Protein AF-A0A7S1FWW9-F1 (afdb_monomer_lite)

Foldseek 3Di:
DDDDPQLAAEAEAEEVSLVVQLVCQQVDQHQEYHHEP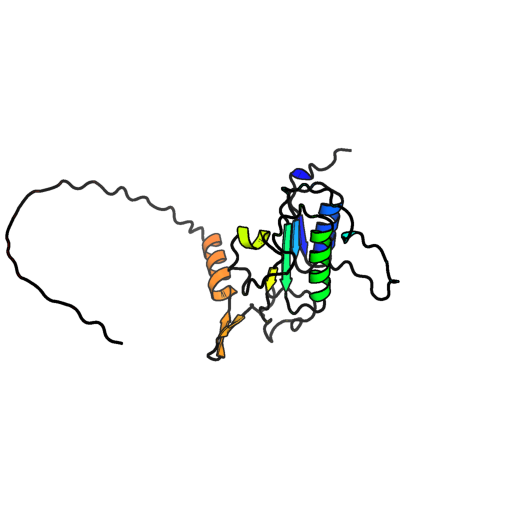DDQQDDDPDDPPDDTSLLAHGPHALNYFYFAEYACPAPCNVSRLVSLVSNCVNYVSQQACDSHEDEPQDPVNDDPNNRRNYYYYYNQQWDPQDPCNPYHRDDSPPTPRQRWDQDPVRDTHRPCVVPVVVVVCCVVVPPPPPPPPPPPPPDDDDDDDDDDDDDDDDDDDDDD

Structure (mmCIF, N/CA/C/O backbone):
data_AF-A0A7S1FWW9-F1
#
_entry.id   AF-A0A7S1FWW9-F1
#
loop_
_atom_site.group_PDB
_atom_site.id
_atom_site.type_symbol
_atom_site.label_atom_id
_atom_site.label_alt_id
_atom_site.label_comp_id
_atom_site.label_asym_id
_atom_site.label_entity_id
_atom_site.label_seq_id
_atom_site.pdbx_PDB_ins_code
_atom_site.Cartn_x
_atom_site.Cartn_y
_atom_site.Cartn_z
_atom_site.occupancy
_atom_site.B_iso_or_equiv
_atom_site.auth_seq_id
_atom_site.auth_comp_id
_atom_site.auth_asym_id
_atom_site.auth_atom_id
_atom_site.pdbx_PDB_model_num
ATOM 1 N N . MET A 1 1 ? -31.413 9.377 8.164 1.00 66.31 1 MET A N 1
ATOM 2 C CA . MET A 1 1 ? -30.783 8.328 7.331 1.00 66.31 1 MET A CA 1
ATOM 3 C C . MET A 1 1 ? -29.812 7.557 8.209 1.00 66.31 1 MET A C 1
ATOM 5 O O . MET A 1 1 ? -29.098 8.199 8.967 1.00 66.31 1 MET A O 1
ATOM 9 N N . SER A 1 2 ? -29.822 6.224 8.178 1.00 86.94 2 SER A N 1
ATOM 10 C CA . SER A 1 2 ? -28.844 5.405 8.909 1.00 86.94 2 SER A CA 1
ATOM 11 C C . SER A 1 2 ? -27.483 5.481 8.218 1.00 86.94 2 SER A C 1
ATOM 13 O O . SER A 1 2 ? -27.400 5.270 7.009 1.00 86.94 2 SER A O 1
ATOM 15 N N . THR A 1 3 ? -26.424 5.781 8.965 1.00 91.44 3 THR A N 1
ATOM 16 C CA . THR A 1 3 ? -25.046 5.756 8.459 1.00 91.44 3 THR A CA 1
ATOM 17 C C . THR A 1 3 ? -24.447 4.354 8.591 1.00 91.44 3 THR A C 1
ATOM 19 O O . THR A 1 3 ? -24.791 3.651 9.545 1.00 91.44 3 THR A O 1
ATOM 22 N N . PRO A 1 4 ? -23.532 3.941 7.694 1.00 93.69 4 PRO A N 1
ATOM 23 C CA . PRO A 1 4 ? -22.782 2.702 7.868 1.00 93.69 4 PRO A CA 1
ATOM 24 C C . PRO A 1 4 ? -22.037 2.675 9.207 1.00 93.69 4 PRO A C 1
ATOM 26 O O . PRO A 1 4 ? -21.542 3.701 9.677 1.00 93.69 4 PRO A O 1
ATOM 29 N N . ALA A 1 5 ? -21.921 1.490 9.805 1.00 94.12 5 ALA A N 1
ATOM 30 C CA . ALA A 1 5 ? -21.061 1.266 10.961 1.00 94.12 5 ALA A CA 1
ATOM 31 C C . ALA A 1 5 ? -19.597 1.167 10.499 1.00 94.12 5 ALA A C 1
ATOM 33 O O . ALA A 1 5 ? -19.047 0.073 10.412 1.00 94.12 5 ALA A O 1
ATOM 34 N N . TRP A 1 6 ? -18.995 2.310 10.152 1.00 95.06 6 TRP A N 1
ATOM 35 C CA . TRP A 1 6 ? -17.665 2.402 9.528 1.00 95.06 6 TRP A CA 1
ATOM 36 C C . TRP A 1 6 ? -16.581 1.613 10.269 1.00 95.06 6 TRP A C 1
ATOM 38 O O . TRP A 1 6 ? -15.811 0.905 9.628 1.00 95.06 6 TRP A O 1
ATOM 48 N N . ALA A 1 7 ? -16.610 1.633 11.603 1.00 93.88 7 ALA A N 1
ATOM 49 C CA . ALA A 1 7 ? -15.653 0.933 12.461 1.00 93.88 7 ALA A CA 1
ATOM 50 C C . ALA A 1 7 ? -15.693 -0.604 12.335 1.00 93.88 7 ALA A C 1
ATOM 52 O O . ALA A 1 7 ? -14.870 -1.283 12.931 1.00 93.88 7 ALA A O 1
ATOM 53 N N . ASN A 1 8 ? -16.629 -1.162 11.558 1.00 93.88 8 ASN A N 1
ATOM 54 C CA . ASN A 1 8 ? -16.730 -2.594 11.269 1.00 93.88 8 ASN A CA 1
ATOM 55 C C . ASN A 1 8 ? -16.348 -2.943 9.819 1.00 93.88 8 ASN A C 1
ATOM 57 O O . ASN A 1 8 ? -16.536 -4.085 9.400 1.00 93.88 8 ASN A O 1
ATOM 61 N N . ILE A 1 9 ? -15.874 -1.976 9.026 1.00 93.81 9 ILE A N 1
ATOM 62 C CA . ILE A 1 9 ? -15.657 -2.142 7.585 1.00 93.81 9 ILE A CA 1
ATOM 63 C C . ILE A 1 9 ? -14.172 -1.994 7.260 1.00 93.81 9 ILE A C 1
ATOM 65 O O . ILE A 1 9 ? -13.548 -1.000 7.623 1.00 93.81 9 ILE A O 1
ATOM 69 N N . VAL A 1 10 ? -13.627 -2.981 6.551 1.00 94.69 10 VAL A N 1
ATOM 70 C CA . VAL A 1 10 ? -12.288 -2.932 5.952 1.00 94.69 10 VAL A CA 1
ATOM 71 C C . VAL A 1 10 ? -12.440 -2.581 4.478 1.00 94.69 10 VAL A C 1
ATOM 73 O O . VAL A 1 10 ? -13.275 -3.175 3.791 1.00 94.69 10 VAL A O 1
ATOM 76 N N . PHE A 1 11 ? -11.638 -1.636 3.995 1.00 95.38 11 PHE A N 1
ATOM 77 C CA . PHE A 1 11 ? -11.616 -1.251 2.587 1.00 95.38 11 PHE A CA 1
ATOM 78 C C . PHE A 1 11 ? -10.326 -1.711 1.920 1.00 95.38 11 PHE A C 1
ATOM 80 O O . PHE A 1 11 ? -9.247 -1.644 2.505 1.00 95.38 11 PHE A O 1
ATOM 87 N N . SER A 1 12 ? -10.447 -2.145 0.670 1.00 96.00 12 SER A N 1
ATOM 88 C CA . SER A 1 12 ? -9.317 -2.461 -0.194 1.00 96.00 12 SER A CA 1
ATOM 89 C C . SER A 1 12 ? -9.499 -1.815 -1.556 1.00 96.00 12 SER A C 1
ATOM 91 O O . SER A 1 12 ? -10.623 -1.778 -2.062 1.00 96.00 12 SER A O 1
ATOM 93 N N . GLY A 1 13 ? -8.414 -1.363 -2.172 1.00 90.81 13 GLY A N 1
ATOM 94 C CA . GLY A 1 13 ? -8.488 -0.680 -3.454 1.00 90.81 13 GLY A CA 1
ATOM 95 C C . GLY A 1 13 ? -7.171 -0.726 -4.209 1.00 90.81 13 GLY A C 1
ATOM 96 O O . GLY A 1 13 ? -6.104 -0.667 -3.608 1.00 90.81 13 GLY A O 1
ATOM 97 N N . HIS A 1 14 ? -7.277 -0.824 -5.531 1.00 91.19 14 HIS A N 1
ATOM 98 C CA . HIS A 1 14 ? -6.157 -0.813 -6.465 1.00 91.19 14 HIS A CA 1
ATOM 99 C C . HIS A 1 14 ? -6.135 0.495 -7.268 1.00 91.19 14 HIS A C 1
ATOM 101 O O . HIS A 1 14 ? -7.208 0.958 -7.671 1.00 91.19 14 HIS A O 1
ATOM 107 N N . SER A 1 15 ? -4.954 1.067 -7.531 1.00 89.44 15 SER A N 1
ATOM 108 C CA . SER A 1 15 ? -4.785 2.294 -8.328 1.00 89.44 15 SER A CA 1
ATOM 109 C C . SER A 1 15 ? -5.653 3.436 -7.770 1.00 89.44 15 SER A C 1
ATOM 111 O O . SER A 1 15 ? -5.586 3.731 -6.574 1.00 89.44 15 SER A O 1
ATOM 113 N N . GLN A 1 16 ? -6.559 4.027 -8.557 1.00 88.81 16 GLN A N 1
ATOM 114 C CA . GLN A 1 16 ? -7.509 5.041 -8.072 1.00 88.81 16 GLN A CA 1
ATOM 115 C C . GLN A 1 16 ? -8.341 4.554 -6.866 1.00 88.81 16 GLN A C 1
ATOM 117 O O . GLN A 1 16 ? -8.694 5.334 -5.980 1.00 88.81 16 GLN A O 1
ATOM 122 N N . GLY A 1 17 ? -8.642 3.255 -6.785 1.00 92.56 17 GLY A N 1
ATOM 123 C CA . GLY A 1 17 ? -9.308 2.661 -5.627 1.00 92.56 17 GLY A CA 1
ATOM 124 C C . GLY A 1 17 ? -8.488 2.795 -4.343 1.00 92.56 17 GLY A C 1
ATOM 125 O O . GLY A 1 17 ? -9.062 3.003 -3.280 1.00 92.56 17 GLY A O 1
ATOM 126 N N . SER A 1 18 ? -7.158 2.742 -4.432 1.00 94.38 18 SER A N 1
ATOM 127 C CA . SER A 1 18 ? -6.263 2.959 -3.293 1.00 94.38 18 SER A CA 1
ATOM 128 C C . SER A 1 18 ? -6.355 4.393 -2.760 1.00 94.38 18 SER A C 1
ATOM 130 O O . SER A 1 18 ? -6.384 4.599 -1.549 1.00 94.38 18 SER A O 1
ATOM 132 N N . GLY A 1 19 ? -6.480 5.380 -3.656 1.00 93.94 19 GLY A N 1
ATOM 133 C CA . GLY A 1 19 ? -6.776 6.772 -3.291 1.00 93.94 19 GLY A CA 1
ATOM 134 C C . GLY A 1 19 ? -8.080 6.900 -2.507 1.00 93.94 19 GLY A C 1
ATOM 135 O O . GLY A 1 19 ? -8.114 7.519 -1.447 1.00 93.94 19 GLY A O 1
ATOM 136 N N . HIS A 1 20 ? -9.138 6.228 -2.965 1.00 95.94 20 HIS A N 1
ATOM 137 C CA . HIS A 1 20 ? -10.412 6.202 -2.245 1.00 95.94 20 HIS A CA 1
ATOM 138 C C . HIS A 1 20 ? -10.313 5.523 -0.874 1.00 95.94 20 HIS A C 1
ATOM 140 O O . HIS A 1 20 ? -10.937 5.996 0.072 1.00 95.94 20 HIS A O 1
ATOM 146 N N . VAL A 1 21 ? -9.538 4.441 -0.743 1.00 95.25 21 VAL A N 1
ATOM 147 C CA . VAL A 1 21 ? -9.296 3.787 0.555 1.00 95.25 21 VAL A CA 1
ATOM 148 C C . VAL A 1 21 ? -8.633 4.760 1.527 1.00 95.25 21 VAL A C 1
ATOM 150 O O . VAL A 1 21 ? -9.126 4.925 2.641 1.00 95.25 21 VAL A O 1
ATOM 153 N N . ALA A 1 22 ? -7.561 5.430 1.101 1.00 94.19 22 ALA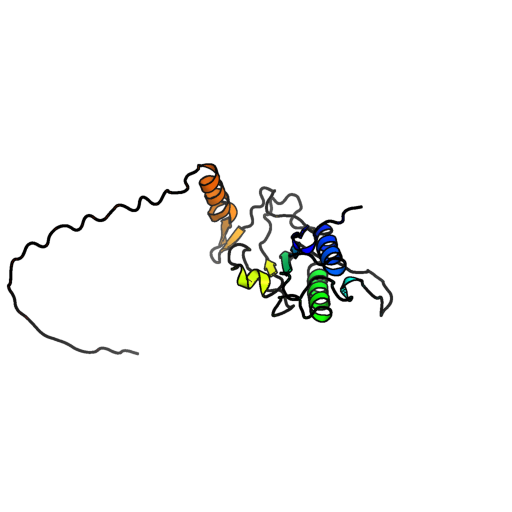 A N 1
ATOM 154 C CA . ALA A 1 22 ? -6.863 6.415 1.922 1.00 94.19 22 ALA A CA 1
ATOM 155 C C . ALA A 1 22 ? -7.780 7.592 2.300 1.00 94.19 22 ALA A C 1
ATOM 157 O O . ALA A 1 22 ? -7.872 7.944 3.473 1.00 94.19 22 ALA A O 1
ATOM 158 N N . TYR A 1 23 ? -8.555 8.123 1.350 1.00 94.94 23 TYR A N 1
ATOM 159 C CA . TYR A 1 23 ? -9.541 9.175 1.613 1.00 94.94 23 TYR A CA 1
ATOM 160 C C . TYR A 1 23 ? -10.641 8.736 2.596 1.00 94.94 23 TYR A C 1
ATOM 162 O O . TYR A 1 23 ? -11.058 9.497 3.474 1.00 94.94 23 TYR A O 1
ATOM 170 N N . LEU A 1 24 ? -11.124 7.495 2.491 1.00 95.25 24 LEU A N 1
ATOM 171 C CA . LEU A 1 24 ? -12.091 6.944 3.442 1.00 95.25 24 LEU A CA 1
ATOM 172 C C . LEU A 1 24 ? -11.476 6.778 4.830 1.00 95.25 24 LEU A C 1
ATOM 174 O O . LEU A 1 24 ? -12.132 7.109 5.810 1.00 95.25 24 LEU A O 1
ATOM 178 N N . ALA A 1 25 ? -10.228 6.324 4.921 1.00 93.75 25 ALA A N 1
ATOM 179 C CA . ALA A 1 25 ? -9.511 6.221 6.187 1.00 93.75 25 ALA A CA 1
ATOM 180 C C . ALA A 1 25 ? -9.267 7.600 6.830 1.00 93.75 25 ALA A C 1
ATOM 182 O O . ALA A 1 25 ? -9.297 7.735 8.059 1.00 93.75 25 ALA A O 1
ATOM 183 N N . GLN A 1 26 ? -9.073 8.624 5.993 1.00 94.31 26 GLN A N 1
ATOM 184 C CA . GLN A 1 26 ? -8.907 10.010 6.410 1.00 94.31 26 GLN A CA 1
ATOM 185 C C . GLN A 1 26 ? -10.226 10.605 6.927 1.00 94.31 26 GLN A C 1
ATOM 187 O O . GLN A 1 26 ? -10.254 11.220 7.989 1.00 94.31 26 GLN A O 1
ATOM 192 N N . THR A 1 27 ? -11.346 10.346 6.244 1.00 95.12 27 THR A N 1
ATOM 193 C CA . THR A 1 27 ? -12.645 10.984 6.542 1.00 95.12 27 THR A CA 1
ATOM 194 C C . THR A 1 27 ? -13.600 10.159 7.413 1.00 95.12 27 THR A C 1
ATOM 196 O O . THR A 1 27 ? -14.649 10.675 7.836 1.00 95.12 27 THR A O 1
ATOM 199 N N . LYS A 1 28 ? -13.318 8.869 7.632 1.00 95.38 28 LYS A N 1
ATOM 200 C CA . LYS A 1 28 ? -14.153 7.916 8.383 1.00 95.38 28 LYS A CA 1
ATOM 201 C C . LYS A 1 28 ? -13.286 7.069 9.309 1.00 95.38 28 LYS A C 1
ATOM 203 O O . LYS A 1 28 ? -12.170 6.704 8.974 1.00 95.38 28 LYS A O 1
ATOM 208 N N . ASN A 1 29 ? -13.845 6.699 10.458 1.00 93.81 29 ASN A N 1
ATOM 209 C CA . ASN A 1 29 ? -13.226 5.722 11.347 1.00 93.81 29 ASN A CA 1
ATOM 210 C C . ASN A 1 29 ? -13.504 4.303 10.825 1.00 93.81 29 ASN A C 1
ATOM 212 O O . ASN A 1 29 ? -14.550 3.735 11.148 1.00 93.81 29 ASN A O 1
ATOM 216 N N . ILE A 1 30 ? -12.634 3.788 9.955 1.00 94.44 30 ILE A N 1
ATOM 217 C CA . ILE A 1 30 ? -12.754 2.450 9.351 1.00 94.44 30 ILE A CA 1
ATOM 218 C C . ILE A 1 30 ? -12.031 1.386 10.191 1.00 94.44 30 ILE A C 1
ATOM 220 O O . ILE A 1 30 ? -11.245 1.718 11.068 1.00 94.44 30 ILE A O 1
ATOM 224 N N . ASN A 1 31 ? -12.278 0.103 9.917 1.00 93.50 31 ASN A N 1
ATOM 225 C CA . ASN A 1 31 ? -11.620 -1.015 10.613 1.00 93.50 31 ASN A CA 1
ATOM 226 C C . ASN A 1 31 ? -10.311 -1.473 9.948 1.00 93.50 31 ASN A C 1
ATOM 228 O O . ASN A 1 31 ? -9.642 -2.370 10.449 1.00 93.50 31 ASN A O 1
ATOM 232 N N . GLY A 1 32 ? -9.975 -0.942 8.773 1.00 92.81 32 GLY A N 1
ATOM 233 C CA . GLY A 1 32 ? -8.729 -1.272 8.093 1.00 92.81 32 GLY A CA 1
ATOM 234 C C . GLY A 1 32 ? -8.670 -0.783 6.653 1.00 92.81 32 GLY A C 1
ATOM 235 O O . GLY A 1 32 ? -9.705 -0.634 5.994 1.00 92.81 32 GLY A O 1
ATOM 236 N N . ALA A 1 33 ? -7.449 -0.573 6.173 1.00 94.00 33 ALA A N 1
ATOM 237 C CA . ALA A 1 33 ? -7.139 -0.076 4.839 1.00 94.00 33 ALA A CA 1
ATOM 238 C C . ALA A 1 33 ? -6.102 -0.971 4.146 1.00 94.00 33 ALA A C 1
ATOM 240 O O . ALA A 1 33 ? -5.000 -1.174 4.656 1.00 94.00 33 ALA A O 1
ATOM 241 N N . VAL A 1 34 ? -6.447 -1.465 2.958 1.00 94.56 34 VAL A N 1
ATOM 242 C CA . VAL A 1 34 ? -5.547 -2.199 2.062 1.00 94.56 34 VAL A CA 1
ATOM 243 C C . VAL A 1 34 ? -5.390 -1.404 0.771 1.00 94.56 34 VAL A C 1
ATOM 245 O O . VAL A 1 34 ? -6.334 -1.240 -0.003 1.00 94.56 34 VAL A O 1
ATOM 248 N N . MET A 1 35 ? -4.188 -0.904 0.543 1.00 94.19 35 MET A N 1
ATOM 249 C CA . MET A 1 35 ? -3.847 -0.052 -0.589 1.00 94.19 35 MET A CA 1
ATOM 250 C C . MET A 1 35 ? -2.957 -0.830 -1.550 1.00 94.19 35 MET A C 1
ATOM 252 O O . MET A 1 35 ? -1.940 -1.381 -1.140 1.00 94.19 35 MET A O 1
ATOM 256 N N . ILE A 1 36 ? -3.352 -0.923 -2.816 1.00 92.44 36 ILE A N 1
ATOM 257 C CA . ILE A 1 36 ? -2.579 -1.623 -3.844 1.00 92.44 36 ILE A CA 1
ATOM 258 C C . ILE A 1 36 ? -2.287 -0.638 -4.971 1.00 92.44 36 ILE A C 1
ATOM 260 O O . ILE A 1 36 ? -3.214 -0.051 -5.525 1.00 92.44 36 ILE A O 1
ATOM 264 N N . SER A 1 37 ? -1.017 -0.447 -5.311 1.00 91.56 37 SER A N 1
ATOM 265 C CA . SER A 1 37 ? -0.578 0.473 -6.364 1.00 91.56 37 SER A CA 1
ATOM 266 C C . SER A 1 37 ? -1.166 1.882 -6.187 1.00 91.56 37 SER A C 1
ATOM 268 O O . SER A 1 37 ? -1.733 2.462 -7.107 1.00 91.56 37 SER A O 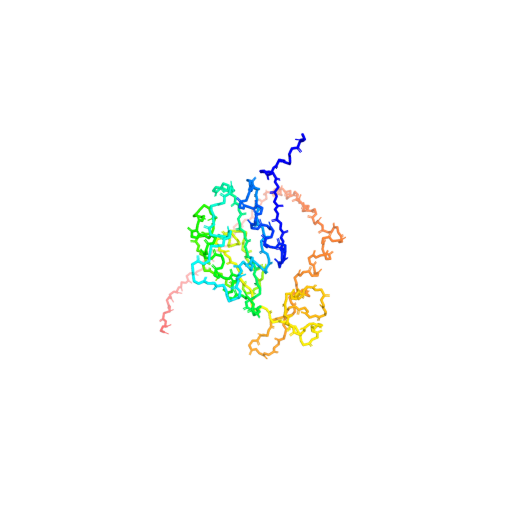1
ATOM 270 N N . GLY A 1 38 ? -1.086 2.416 -4.964 1.00 92.88 38 GLY A N 1
ATOM 271 C CA . GLY A 1 38 ? -1.448 3.795 -4.636 1.00 92.88 38 GLY A CA 1
ATOM 272 C C . GLY A 1 38 ? -1.283 4.105 -3.140 1.00 92.88 38 GLY A C 1
ATOM 273 O O . GLY A 1 38 ? -0.789 3.262 -2.386 1.00 92.88 38 GLY A O 1
ATOM 274 N N . PRO A 1 39 ? -1.740 5.281 -2.668 1.00 94.38 39 PRO A N 1
ATOM 275 C CA . PRO A 1 39 ? -2.364 6.369 -3.426 1.00 94.38 39 PRO A CA 1
ATOM 276 C C . PRO A 1 39 ? -1.351 7.225 -4.207 1.00 94.38 39 PRO A C 1
ATOM 278 O O . PRO A 1 39 ? -0.177 7.307 -3.859 1.00 94.38 39 PRO A O 1
ATOM 281 N N . GLN A 1 40 ? -1.831 7.903 -5.250 1.00 89.69 40 GLN A N 1
ATOM 282 C CA . GLN A 1 40 ? -1.047 8.812 -6.098 1.00 89.69 40 GLN A CA 1
ATOM 283 C C . GLN A 1 40 ? -1.604 10.234 -5.976 1.00 89.69 40 GLN A C 1
ATOM 285 O O . GLN A 1 40 ? -2.087 10.817 -6.942 1.00 89.69 40 GLN A O 1
ATOM 290 N N . ASP A 1 41 ? -1.629 10.754 -4.749 1.00 82.81 41 ASP A N 1
ATOM 291 C CA . ASP A 1 41 ? -2.014 12.137 -4.482 1.00 82.81 41 ASP A CA 1
ATOM 292 C C . ASP A 1 41 ? -0.868 13.077 -4.863 1.00 82.81 41 ASP A C 1
ATOM 294 O O . ASP A 1 41 ? -0.036 13.468 -4.045 1.00 82.81 41 ASP A O 1
ATOM 298 N N . GLU A 1 42 ? -0.788 13.373 -6.153 1.00 81.75 42 GLU A N 1
ATOM 299 C CA . GLU A 1 42 ? 0.179 14.300 -6.715 1.00 81.75 42 GLU A CA 1
ATOM 300 C C . GLU A 1 42 ? -0.510 15.370 -7.549 1.00 81.75 42 GLU A C 1
ATOM 302 O O . GLU A 1 42 ? -1.631 15.218 -8.039 1.00 81.75 42 GLU A O 1
ATOM 307 N N . CYS A 1 43 ? 0.204 16.469 -7.745 1.00 81.12 43 CYS A N 1
ATOM 308 C CA . CYS A 1 43 ? -0.180 17.471 -8.712 1.00 81.12 43 CYS A CA 1
ATOM 309 C C . CYS A 1 43 ? 1.039 17.870 -9.534 1.00 81.12 43 CYS A C 1
ATOM 311 O O . CYS A 1 43 ? 1.984 18.485 -9.035 1.00 81.12 43 CYS A O 1
ATOM 313 N N . THR A 1 44 ? 1.003 17.548 -10.824 1.00 77.12 44 THR A N 1
ATOM 314 C CA . THR A 1 44 ? 2.031 17.970 -11.771 1.00 77.12 44 THR A CA 1
ATOM 315 C C . THR A 1 44 ? 1.906 19.470 -12.042 1.00 77.12 44 THR A C 1
ATOM 317 O O . THR A 1 44 ? 0.892 19.935 -12.557 1.00 77.12 44 THR A O 1
ATOM 320 N N . GLY A 1 45 ? 2.951 20.237 -11.718 1.00 79.25 45 GLY A N 1
ATOM 321 C CA . GLY A 1 45 ? 2.992 21.684 -11.964 1.00 79.25 45 GLY A CA 1
ATOM 322 C C . GLY A 1 45 ? 2.237 22.531 -10.938 1.00 79.25 45 GLY A C 1
ATOM 323 O O . GLY A 1 45 ? 1.990 23.711 -11.189 1.00 79.25 45 GLY A O 1
ATOM 324 N N . CYS A 1 46 ? 1.873 21.955 -9.792 1.00 83.00 46 CYS A N 1
ATOM 325 C CA . CYS A 1 46 ? 1.303 22.733 -8.704 1.00 83.00 46 CYS A CA 1
ATOM 326 C C . CYS A 1 46 ? 2.326 23.716 -8.107 1.00 83.00 46 CYS A C 1
ATOM 328 O O . CYS A 1 46 ? 3.517 23.400 -8.048 1.00 83.00 46 CYS A O 1
ATOM 330 N N . PRO A 1 47 ? 1.880 24.899 -7.642 1.00 88.25 47 PRO A N 1
ATOM 331 C CA . PRO A 1 47 ? 2.740 25.829 -6.923 1.00 88.25 47 PRO A CA 1
ATOM 332 C C . PRO A 1 47 ? 3.386 25.182 -5.696 1.00 88.25 47 PRO A C 1
ATOM 334 O O . PRO A 1 47 ? 2.787 24.324 -5.038 1.00 88.25 47 PRO A O 1
ATOM 337 N N . GLU A 1 48 ? 4.585 25.647 -5.352 1.00 83.81 48 GLU A N 1
ATOM 338 C CA . GLU A 1 48 ? 5.220 25.308 -4.081 1.00 83.81 48 GLU A CA 1
ATOM 339 C C . GLU A 1 48 ? 4.277 25.641 -2.911 1.00 83.81 48 GLU A C 1
ATOM 341 O O . GLU A 1 48 ? 3.631 26.691 -2.897 1.00 83.81 48 GLU A O 1
ATOM 346 N N . GLY A 1 49 ? 4.165 24.724 -1.946 1.00 82.44 49 GLY A N 1
ATOM 347 C CA . GLY A 1 49 ? 3.257 24.866 -0.804 1.00 82.44 49 GLY A CA 1
ATOM 348 C C . GLY A 1 49 ? 1.801 24.481 -1.080 1.00 82.44 49 GLY A C 1
ATOM 349 O O . GLY A 1 49 ? 0.940 24.758 -0.246 1.00 82.44 49 GLY A O 1
ATOM 350 N N . THR A 1 50 ? 1.502 23.846 -2.220 1.00 88.00 50 THR A N 1
ATOM 351 C CA . THR A 1 50 ? 0.182 23.235 -2.440 1.00 88.00 50 THR A CA 1
ATOM 352 C C . THR A 1 50 ? -0.116 22.231 -1.330 1.00 88.00 50 THR A C 1
ATOM 354 O O . THR A 1 50 ? 0.671 21.321 -1.087 1.00 88.00 50 THR A O 1
ATOM 357 N N . ALA A 1 51 ? -1.252 22.417 -0.658 1.00 85.44 51 ALA A N 1
ATOM 358 C CA . ALA A 1 51 ? -1.740 21.495 0.354 1.00 85.44 51 ALA A CA 1
ATOM 359 C C . ALA A 1 51 ? -2.455 20.320 -0.312 1.00 85.44 51 ALA A C 1
ATOM 361 O O . ALA A 1 51 ? -3.271 20.509 -1.219 1.00 85.44 51 ALA A O 1
ATOM 362 N N . PHE A 1 52 ? -2.180 19.121 0.177 1.00 90.38 52 PHE A N 1
ATOM 363 C CA . PHE A 1 52 ? -2.803 17.898 -0.296 1.00 90.38 52 PHE A CA 1
ATOM 364 C C . PHE A 1 52 ? -3.605 17.265 0.834 1.00 90.38 52 PHE A C 1
ATOM 366 O O . PHE A 1 52 ? -3.236 17.351 2.004 1.00 90.38 52 PHE A O 1
ATOM 373 N N . TRP A 1 53 ? -4.708 16.599 0.495 1.00 90.00 53 TRP A N 1
ATOM 374 C CA . TRP A 1 53 ? -5.574 15.990 1.509 1.00 90.00 53 TRP A CA 1
ATOM 375 C C . TRP A 1 53 ? -4.868 14.849 2.250 1.00 90.00 53 TRP A C 1
ATOM 377 O O . TRP A 1 53 ? -5.253 14.527 3.376 1.00 90.00 53 TRP A O 1
ATOM 387 N N . ILE A 1 54 ? -3.847 14.243 1.635 1.00 91.69 54 ILE A N 1
ATOM 388 C CA . ILE A 1 54 ? -3.052 13.179 2.245 1.00 91.69 54 ILE A CA 1
ATOM 389 C C . ILE A 1 54 ? -2.186 13.666 3.415 1.00 91.69 54 ILE A C 1
ATOM 391 O O . ILE A 1 54 ? -1.802 12.849 4.251 1.00 91.69 54 ILE A O 1
ATOM 395 N N . ASP A 1 55 ? -1.927 14.977 3.495 1.00 92.06 55 ASP A N 1
ATOM 396 C CA . ASP A 1 55 ? -1.166 15.614 4.576 1.00 92.06 55 ASP A CA 1
ATOM 397 C C . ASP A 1 55 ? -2.035 15.946 5.798 1.00 92.06 55 ASP A C 1
ATOM 399 O O . ASP A 1 55 ? -1.528 16.409 6.820 1.00 92.06 55 ASP A O 1
ATOM 403 N N . GLU A 1 56 ? -3.343 15.706 5.724 1.00 91.56 56 GLU A N 1
ATOM 404 C CA . GLU A 1 56 ? -4.286 15.982 6.805 1.00 91.56 56 GLU A CA 1
ATOM 405 C C . GLU A 1 56 ? -4.410 14.807 7.785 1.00 91.56 56 GLU A C 1
ATOM 407 O O . GLU A 1 56 ? -4.153 13.648 7.453 1.00 91.56 56 GLU A O 1
ATOM 412 N N . LEU A 1 57 ? -4.877 15.094 9.004 1.00 91.81 57 LEU A N 1
ATOM 413 C CA . LEU A 1 57 ? -5.112 14.072 10.026 1.00 91.81 57 LEU A CA 1
ATOM 414 C C . LEU A 1 57 ? -6.213 13.089 9.613 1.00 91.81 57 LEU A C 1
ATOM 416 O O . LEU A 1 57 ? -7.267 13.473 9.105 1.00 91.81 57 LEU A O 1
ATOM 420 N N . TYR A 1 58 ? -5.999 11.811 9.920 1.00 92.69 58 TYR A N 1
ATOM 421 C CA . TYR A 1 58 ? -6.947 10.750 9.601 1.00 92.69 58 TYR A CA 1
ATOM 422 C C . TYR A 1 58 ? -7.907 10.494 10.765 1.00 92.69 58 TYR A C 1
ATOM 424 O O . TYR A 1 58 ? -7.504 10.451 11.926 1.00 92.69 58 TYR A O 1
ATOM 432 N N . ALA A 1 59 ? -9.182 10.262 10.445 1.00 91.81 59 ALA A N 1
ATOM 433 C CA . ALA A 1 59 ? -10.232 9.949 11.414 1.00 91.81 59 ALA A CA 1
ATOM 434 C C . ALA A 1 59 ? -10.125 8.536 12.010 1.00 91.81 59 ALA A C 1
ATOM 436 O O . ALA A 1 59 ? -10.707 8.260 13.062 1.00 91.81 59 ALA A O 1
ATOM 437 N N . SER A 1 60 ? -9.442 7.626 11.319 1.00 83.38 60 SER A N 1
ATOM 438 C CA . SER A 1 60 ? -9.212 6.262 11.792 1.00 83.38 60 SER A CA 1
ATOM 439 C C . SER A 1 60 ? -8.315 6.240 13.029 1.00 83.38 60 SER A C 1
ATOM 441 O O . SER A 1 60 ? -7.325 6.962 13.106 1.00 83.38 60 SER A O 1
ATOM 443 N N . THR A 1 61 ? -8.667 5.398 13.999 1.00 80.75 61 THR A N 1
ATOM 444 C CA . THR A 1 61 ? -7.952 5.298 15.285 1.00 80.75 61 THR A CA 1
ATOM 445 C C . THR A 1 61 ? -6.583 4.619 15.166 1.00 80.75 61 THR A C 1
ATOM 447 O O . THR A 1 61 ? -6.309 3.948 14.171 1.00 80.75 61 THR A O 1
ATOM 450 N N . SER A 1 62 ? -5.764 4.719 16.223 1.00 75.00 62 SER A N 1
ATOM 451 C CA . SER A 1 62 ? -4.431 4.097 16.322 1.00 75.00 62 SER A CA 1
ATOM 452 C C . SER A 1 62 ? -4.394 2.586 16.157 1.00 75.00 62 SER A C 1
ATOM 454 O O . SER A 1 62 ? -3.341 2.029 15.870 1.00 75.00 62 SER A O 1
ATOM 456 N N . ASP A 1 63 ? -5.531 1.926 16.342 1.00 81.81 63 ASP A N 1
ATOM 457 C CA . ASP A 1 63 ? -5.624 0.472 16.256 1.00 81.81 63 ASP A CA 1
ATOM 458 C C . ASP A 1 63 ? -6.056 0.017 14.852 1.00 81.81 63 ASP A C 1
ATOM 460 O O . ASP A 1 63 ? -6.209 -1.179 14.605 1.00 81.81 63 ASP A O 1
ATOM 464 N N . THR A 1 64 ? -6.258 0.959 13.922 1.00 87.88 64 THR A N 1
ATOM 465 C CA . THR A 1 64 ? -6.676 0.667 12.548 1.00 87.88 64 THR A CA 1
ATOM 466 C C . THR A 1 64 ? -5.486 0.135 11.750 1.00 87.88 64 THR A C 1
ATOM 468 O O . THR A 1 64 ? -4.512 0.866 11.569 1.00 87.88 64 THR A O 1
ATOM 471 N N . PRO A 1 65 ? -5.539 -1.099 11.224 1.00 90.38 65 PRO A N 1
ATOM 472 C CA . PRO A 1 65 ? -4.482 -1.635 10.386 1.00 90.38 65 PRO A CA 1
ATOM 473 C C . PRO A 1 65 ? -4.509 -1.019 8.981 1.00 90.38 65 PRO A C 1
ATOM 475 O O . PRO A 1 65 ? -5.524 -1.030 8.283 1.00 90.38 65 PRO A O 1
ATOM 478 N N . TYR A 1 66 ? -3.347 -0.561 8.547 1.00 92.25 66 TYR A N 1
ATOM 479 C CA . TYR A 1 66 ? -3.013 -0.125 7.204 1.00 92.25 66 TYR A CA 1
ATOM 480 C C . TYR A 1 66 ? -1.982 -1.079 6.622 1.00 92.25 66 TYR A C 1
ATOM 482 O O . TYR A 1 66 ? -0.984 -1.424 7.264 1.00 92.25 66 TYR A O 1
ATOM 490 N N . THR A 1 67 ? -2.190 -1.445 5.368 1.00 92.50 67 THR A N 1
ATOM 491 C CA . THR A 1 67 ? -1.186 -2.101 4.540 1.00 92.50 67 THR A CA 1
ATOM 492 C C . THR A 1 67 ? -1.181 -1.447 3.167 1.00 92.50 67 THR A C 1
ATOM 494 O O . THR A 1 67 ? -2.224 -1.011 2.669 1.00 92.50 67 THR A O 1
ATOM 497 N N . ALA A 1 68 ? 0.004 -1.355 2.580 1.00 92.75 68 ALA A N 1
ATOM 498 C CA . ALA A 1 68 ? 0.204 -0.849 1.239 1.00 92.75 68 ALA A CA 1
ATOM 499 C C . ALA A 1 68 ? 1.126 -1.802 0.483 1.00 92.75 68 ALA A C 1
ATOM 501 O O . ALA A 1 68 ? 2.080 -2.320 1.059 1.00 92.75 68 ALA A O 1
ATOM 502 N N . LEU A 1 69 ? 0.833 -2.034 -0.789 1.00 92.25 69 LEU A N 1
ATOM 503 C CA . LEU A 1 69 ? 1.646 -2.842 -1.686 1.00 92.25 69 LEU A CA 1
ATOM 504 C C . LEU A 1 69 ? 1.690 -2.168 -3.051 1.00 92.25 69 LEU A C 1
ATOM 506 O O . LEU A 1 69 ? 0.646 -1.784 -3.563 1.00 92.25 69 LEU A O 1
ATOM 510 N N . ALA A 1 70 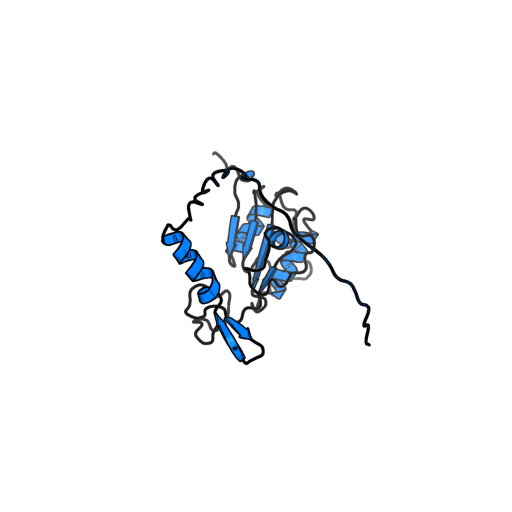? 2.853 -2.085 -3.679 1.00 90.50 70 ALA A N 1
ATOM 511 C CA . ALA A 1 70 ? 2.956 -1.713 -5.088 1.00 90.50 70 ALA A CA 1
ATOM 512 C C . ALA A 1 70 ? 3.975 -2.591 -5.819 1.00 90.50 70 ALA A C 1
ATOM 514 O O . ALA A 1 70 ? 4.726 -3.355 -5.205 1.00 90.50 70 ALA A O 1
ATOM 515 N N . GLN A 1 71 ? 4.001 -2.481 -7.138 1.00 86.75 71 GLN A N 1
ATOM 516 C CA . GLN A 1 71 ? 5.104 -2.972 -7.943 1.00 86.75 71 GLN A CA 1
ATOM 517 C C . GLN A 1 71 ? 6.190 -1.877 -7.999 1.00 86.75 71 GLN A C 1
ATOM 519 O O . GLN A 1 71 ? 5.910 -0.727 -8.335 1.00 86.75 71 GLN A O 1
ATOM 524 N N . GLY A 1 72 ? 7.426 -2.224 -7.631 1.00 87.06 72 GLY A N 1
ATOM 525 C CA . GLY A 1 72 ? 8.557 -1.291 -7.534 1.00 87.06 72 GLY A CA 1
ATOM 526 C C . GLY A 1 72 ? 8.954 -0.674 -8.876 1.00 87.06 72 GLY A C 1
ATOM 527 O O . GLY A 1 72 ? 9.484 0.434 -8.920 1.00 87.06 72 GLY A O 1
ATOM 528 N N . GLN A 1 73 ? 8.630 -1.353 -9.979 1.00 83.81 73 GLN A N 1
ATOM 529 C CA . GLN A 1 73 ? 8.844 -0.865 -11.345 1.00 83.81 73 GLN A CA 1
ATOM 530 C C . GLN A 1 73 ? 7.663 -0.053 -11.911 1.00 83.81 73 GLN A C 1
ATOM 532 O O . GLN A 1 73 ? 7.683 0.308 -13.090 1.00 83.81 73 GLN A O 1
ATOM 537 N N . GLU A 1 74 ? 6.619 0.232 -11.122 1.00 84.31 74 GLU A N 1
ATOM 538 C CA . GLU A 1 74 ? 5.541 1.113 -11.582 1.00 84.31 74 GLU A CA 1
ATOM 539 C C . GLU A 1 74 ? 6.089 2.526 -11.850 1.00 84.31 74 GLU A C 1
ATOM 541 O O . GLU A 1 74 ? 6.813 3.064 -11.009 1.00 84.31 74 GLU A O 1
ATOM 546 N N . PRO A 1 75 ? 5.711 3.191 -12.962 1.00 85.94 75 PRO A N 1
ATOM 547 C CA . PRO A 1 75 ? 6.214 4.532 -13.283 1.00 85.94 75 PRO A CA 1
ATOM 548 C C . PRO A 1 75 ? 5.995 5.563 -12.169 1.00 85.94 75 PRO A C 1
ATOM 550 O O . PRO A 1 75 ? 6.784 6.491 -12.011 1.00 85.94 75 PRO A O 1
ATOM 553 N N . LEU A 1 76 ? 4.925 5.384 -11.391 1.00 89.12 76 LEU A N 1
ATOM 554 C CA . LEU A 1 76 ? 4.531 6.262 -10.293 1.00 89.12 76 LEU A CA 1
ATOM 555 C C . LEU A 1 76 ? 4.902 5.699 -8.912 1.00 89.12 76 LEU A C 1
ATOM 557 O O . LEU A 1 76 ? 4.440 6.224 -7.902 1.00 89.12 76 LEU A O 1
ATOM 561 N N . PHE A 1 77 ? 5.744 4.662 -8.830 1.00 91.25 77 PHE A N 1
ATOM 562 C CA . PHE A 1 77 ? 6.223 4.137 -7.547 1.00 91.25 77 PHE A CA 1
ATOM 563 C C . PHE A 1 77 ? 6.864 5.202 -6.644 1.00 91.25 77 PHE A C 1
ATOM 565 O O . PHE A 1 77 ? 6.472 5.269 -5.479 1.00 91.25 77 PHE A O 1
ATOM 572 N N . PRO A 1 78 ? 7.724 6.111 -7.148 1.00 92.81 78 PRO A N 1
ATOM 573 C CA . PRO A 1 78 ? 8.286 7.175 -6.313 1.00 92.81 78 PRO A CA 1
ATOM 574 C C . PRO A 1 78 ? 7.223 8.093 -5.689 1.00 92.81 78 PRO A C 1
ATOM 576 O O . PRO A 1 78 ? 7.380 8.548 -4.560 1.00 92.81 78 PRO A O 1
ATOM 579 N N . VAL A 1 79 ? 6.119 8.336 -6.402 1.00 92.25 79 VAL A N 1
ATOM 580 C CA . VAL A 1 79 ? 4.995 9.150 -5.911 1.00 92.25 79 VAL A CA 1
ATOM 581 C C . VAL A 1 79 ? 4.238 8.414 -4.810 1.00 92.25 79 VAL A C 1
ATOM 583 O O . VAL A 1 79 ? 3.877 9.001 -3.793 1.00 92.25 79 VAL A O 1
ATOM 586 N N . MET A 1 80 ? 4.006 7.113 -4.993 1.00 94.50 80 MET A N 1
ATOM 587 C CA . MET A 1 80 ? 3.358 6.274 -3.983 1.00 94.50 80 MET A CA 1
ATOM 588 C C . MET A 1 80 ? 4.200 6.186 -2.709 1.00 94.50 80 MET A C 1
ATOM 590 O O . MET A 1 80 ? 3.666 6.338 -1.611 1.00 94.50 80 MET A O 1
ATOM 594 N N . GLU A 1 81 ? 5.512 6.005 -2.857 1.00 95.00 81 GLU A N 1
ATOM 595 C CA . GLU A 1 81 ? 6.458 5.994 -1.743 1.00 95.00 81 GLU A CA 1
ATOM 596 C C . GLU A 1 81 ? 6.427 7.312 -0.954 1.00 95.00 81 GLU A C 1
ATOM 598 O O . GLU A 1 81 ? 6.305 7.289 0.274 1.00 95.00 81 GLU A O 1
ATOM 603 N N . ASP A 1 82 ? 6.503 8.456 -1.641 1.00 94.12 82 ASP A N 1
ATOM 604 C CA . ASP A 1 82 ? 6.427 9.775 -1.002 1.00 94.12 82 ASP A CA 1
ATOM 605 C C . ASP A 1 82 ? 5.105 9.959 -0.241 1.00 94.12 82 ASP A C 1
ATOM 607 O O . ASP A 1 82 ? 5.079 10.359 0.927 1.00 94.12 82 ASP A O 1
ATOM 611 N N . ASN A 1 83 ? 3.997 9.548 -0.853 1.00 94.56 83 ASN A N 1
ATOM 612 C CA . ASN A 1 83 ? 2.681 9.600 -0.233 1.00 94.56 83 ASN A CA 1
ATOM 613 C C . ASN A 1 83 ? 2.576 8.733 1.024 1.00 94.56 83 ASN A C 1
ATOM 615 O O . ASN A 1 83 ? 2.015 9.182 2.023 1.00 94.56 83 ASN A O 1
ATOM 619 N N . TRP A 1 84 ? 3.146 7.527 1.043 1.00 95.31 84 TRP A N 1
ATOM 620 C CA . TRP A 1 84 ? 3.166 6.704 2.257 1.00 95.31 84 TRP A CA 1
ATOM 621 C C . TRP A 1 84 ? 3.966 7.363 3.390 1.00 95.31 84 TRP A C 1
ATOM 623 O O . TRP A 1 84 ? 3.545 7.318 4.553 1.00 95.31 84 TRP A O 1
ATOM 633 N N . LYS A 1 85 ? 5.071 8.044 3.065 1.00 94.81 85 LYS A N 1
ATOM 634 C CA . LYS A 1 85 ? 5.847 8.837 4.036 1.00 94.81 85 LYS A CA 1
ATOM 635 C C . LYS A 1 85 ? 5.027 9.980 4.607 1.00 94.81 85 LYS A C 1
ATOM 637 O O . LYS A 1 85 ? 4.982 10.139 5.828 1.00 94.81 85 LYS A O 1
ATOM 642 N N . ARG A 1 86 ? 4.313 10.709 3.753 1.00 93.75 86 ARG A N 1
ATOM 643 C CA . ARG A 1 86 ? 3.433 11.816 4.153 1.00 93.75 86 ARG A CA 1
ATOM 644 C C . ARG A 1 86 ? 2.269 11.345 5.021 1.00 93.75 86 ARG A C 1
ATOM 646 O O . ARG A 1 86 ? 2.071 11.890 6.107 1.00 93.75 86 ARG A O 1
ATOM 653 N N . MET A 1 87 ? 1.600 10.254 4.635 1.00 94.06 87 MET A N 1
ATOM 654 C CA . MET A 1 87 ? 0.552 9.613 5.442 1.00 94.06 87 MET A CA 1
ATOM 655 C C . MET A 1 87 ? 1.049 9.261 6.845 1.00 94.06 87 MET A C 1
ATOM 657 O O . MET A 1 87 ? 0.392 9.575 7.837 1.00 94.06 87 MET A O 1
ATOM 661 N N . LYS A 1 88 ? 2.217 8.617 6.951 1.00 93.62 88 LYS A N 1
ATOM 662 C CA . LYS A 1 88 ? 2.782 8.230 8.249 1.00 93.62 88 LYS A CA 1
ATOM 663 C C . LYS A 1 88 ? 3.239 9.438 9.070 1.00 93.62 88 LYS A C 1
ATOM 665 O O . LYS A 1 88 ? 3.093 9.422 10.292 1.00 93.62 88 LYS A O 1
ATOM 670 N N . ALA A 1 89 ? 3.783 10.465 8.419 1.00 92.00 89 ALA A N 1
ATOM 671 C CA . ALA A 1 89 ? 4.222 11.690 9.077 1.00 92.00 89 ALA A CA 1
ATOM 672 C C . ALA A 1 89 ? 3.043 12.466 9.681 1.00 92.00 89 ALA A C 1
ATOM 674 O O . ALA A 1 89 ? 3.125 12.889 10.835 1.00 92.00 89 ALA A O 1
ATOM 675 N N . THR A 1 90 ? 1.941 12.609 8.936 1.00 90.81 90 THR A N 1
ATOM 676 C CA . THR A 1 90 ? 0.744 13.303 9.435 1.00 90.81 90 THR A CA 1
ATOM 677 C C . THR A 1 90 ? -0.064 12.447 10.405 1.00 90.81 90 THR A C 1
ATOM 679 O O . THR A 1 90 ? -0.613 12.953 11.382 1.00 90.81 90 THR A O 1
ATOM 682 N N . ASN A 1 91 ? -0.078 11.124 10.213 1.00 89.44 91 ASN A N 1
ATOM 683 C CA . ASN A 1 91 ? -0.770 10.197 11.094 1.00 89.44 91 ASN A CA 1
ATOM 684 C C . ASN A 1 91 ? 0.187 9.170 11.729 1.00 89.44 91 ASN A C 1
ATOM 686 O O . ASN A 1 91 ? 0.256 8.016 11.288 1.00 89.44 91 ASN A O 1
ATOM 690 N N . PRO A 1 92 ? 0.856 9.529 12.844 1.00 85.69 92 PRO A N 1
ATOM 691 C CA . PRO A 1 92 ? 1.733 8.615 13.576 1.00 85.69 92 PRO A CA 1
ATOM 692 C C . PRO A 1 92 ? 1.043 7.330 14.043 1.00 85.69 92 PRO A C 1
ATOM 694 O O . PRO A 1 92 ? 1.728 6.339 14.302 1.00 85.69 92 PRO A O 1
ATOM 697 N N . SER A 1 93 ? -0.291 7.346 14.139 1.00 84.50 93 SER A N 1
ATOM 698 C CA . SER A 1 93 ? -1.116 6.228 14.590 1.00 84.50 93 SER A CA 1
ATOM 699 C C . SER A 1 93 ? -1.259 5.108 13.551 1.00 84.50 93 SER A C 1
ATOM 701 O O . SER A 1 93 ? -1.625 3.995 13.914 1.00 84.50 93 SER A O 1
ATOM 703 N N . ILE A 1 94 ? -0.895 5.360 12.285 1.00 88.44 94 ILE A N 1
ATOM 704 C CA . ILE A 1 94 ? -0.729 4.302 11.281 1.00 88.44 94 ILE A CA 1
ATOM 705 C C . ILE A 1 94 ? 0.277 3.276 11.816 1.00 88.44 94 ILE A C 1
ATOM 707 O O . ILE A 1 94 ? 1.388 3.624 12.203 1.00 88.44 94 ILE A O 1
ATOM 711 N N . ASN A 1 95 ? -0.086 1.999 11.807 1.00 86.81 95 ASN A N 1
ATOM 712 C CA . ASN A 1 95 ? 0.668 0.880 12.389 1.00 86.81 95 ASN A CA 1
ATOM 713 C C . ASN A 1 95 ? 2.040 0.596 11.753 1.00 86.81 95 ASN A C 1
ATOM 715 O O . ASN A 1 95 ? 2.774 -0.250 12.261 1.00 86.81 95 ASN A O 1
ATOM 719 N N . TRP A 1 96 ? 2.406 1.280 10.669 1.00 89.38 96 TRP A N 1
ATOM 720 C CA . TRP A 1 96 ? 3.724 1.143 10.060 1.00 89.38 96 TRP A CA 1
ATOM 721 C C . TRP A 1 96 ? 4.819 1.572 11.046 1.00 89.38 96 TRP A C 1
ATOM 723 O O . TRP A 1 96 ? 4.818 2.695 11.551 1.00 89.38 96 TRP A O 1
ATOM 733 N N . ILE A 1 97 ? 5.762 0.674 11.316 1.00 86.25 97 ILE A N 1
ATOM 734 C CA . ILE A 1 97 ? 6.984 0.924 12.089 1.00 86.25 97 ILE A CA 1
ATOM 735 C C . ILE A 1 97 ? 7.869 1.915 11.331 1.00 86.25 97 ILE A C 1
ATOM 737 O O . ILE A 1 97 ? 8.440 2.828 11.925 1.00 86.25 97 ILE A O 1
ATOM 741 N N . THR A 1 98 ? 7.956 1.738 10.015 1.00 84.44 98 THR A N 1
ATOM 742 C CA . THR A 1 98 ? 8.716 2.580 9.093 1.00 84.44 98 THR A CA 1
ATOM 743 C C . THR A 1 98 ? 7.843 2.926 7.890 1.00 84.44 98 THR A C 1
ATOM 745 O O . THR A 1 98 ? 7.012 2.125 7.464 1.00 84.44 98 THR A O 1
ATOM 748 N N . ALA A 1 99 ? 8.020 4.138 7.363 1.00 81.94 99 ALA A N 1
ATOM 749 C CA . ALA A 1 99 ? 7.373 4.563 6.129 1.00 81.94 99 ALA A CA 1
ATOM 750 C C . ALA A 1 99 ? 8.158 4.170 4.867 1.00 81.94 99 ALA A C 1
ATOM 752 O O . ALA A 1 99 ? 7.622 4.285 3.767 1.00 81.94 99 ALA A O 1
ATOM 753 N N . ASP A 1 100 ? 9.405 3.716 5.014 1.00 92.25 100 ASP A N 1
ATOM 754 C CA . ASP A 1 100 ? 10.199 3.232 3.891 1.00 92.25 100 ASP A CA 1
ATOM 755 C C . ASP A 1 100 ? 9.681 1.851 3.462 1.00 92.25 100 ASP A C 1
ATOM 757 O O . ASP A 1 100 ? 9.637 0.922 4.287 1.00 92.25 100 ASP A O 1
ATOM 761 N N . PRO A 1 101 ? 9.288 1.696 2.187 1.00 91.69 101 PRO A N 1
ATOM 762 C CA . PRO A 1 101 ? 8.692 0.466 1.709 1.00 91.69 101 PRO A CA 1
ATOM 763 C C . PRO A 1 101 ? 9.716 -0.671 1.734 1.00 91.69 101 PRO A C 1
ATOM 765 O O . PRO A 1 101 ? 10.898 -0.482 1.447 1.00 91.69 101 PRO A O 1
ATOM 768 N N . GLN A 1 102 ? 9.264 -1.868 2.093 1.00 91.12 102 GLN A N 1
ATOM 769 C CA . GLN A 1 102 ? 10.113 -3.056 2.162 1.00 91.12 102 GLN A CA 1
ATOM 770 C C . GLN A 1 102 ? 9.874 -3.946 0.947 1.00 91.12 102 GLN A C 1
ATOM 772 O O . GLN A 1 102 ? 8.724 -4.220 0.593 1.00 91.12 102 GLN A O 1
ATOM 777 N N . SER A 1 103 ? 10.955 -4.433 0.330 1.00 88.25 103 SER A N 1
ATOM 778 C CA . SER A 1 103 ? 10.819 -5.477 -0.684 1.00 88.25 103 SER A CA 1
ATOM 779 C C . SER A 1 103 ? 10.262 -6.711 0.004 1.00 88.25 103 SER A C 1
ATOM 781 O O . SER A 1 103 ? 10.840 -7.209 0.972 1.00 88.25 103 SER A O 1
ATOM 783 N N . THR A 1 104 ? 9.150 -7.221 -0.503 1.00 82.06 104 THR A N 1
ATOM 784 C CA . THR A 1 104 ? 8.668 -8.538 -0.102 1.00 82.06 104 THR A CA 1
ATOM 785 C C . THR A 1 104 ? 9.195 -9.646 -1.015 1.00 82.06 104 THR A C 1
ATOM 787 O O . THR A 1 104 ? 8.816 -10.798 -0.811 1.00 82.06 104 THR A O 1
ATOM 790 N N . ASP A 1 105 ? 10.038 -9.318 -2.003 1.00 71.25 105 ASP A N 1
ATOM 791 C CA . ASP A 1 105 ? 10.430 -10.152 -3.147 1.00 71.25 105 ASP A CA 1
ATOM 792 C C . ASP A 1 105 ? 9.197 -10.721 -3.863 1.00 71.25 105 ASP A C 1
ATOM 794 O O . ASP A 1 105 ? 8.707 -10.153 -4.838 1.00 71.25 105 ASP A O 1
ATOM 798 N N . PHE A 1 106 ? 8.619 -11.783 -3.305 1.00 63.44 106 PHE A N 1
ATOM 799 C CA . PHE A 1 106 ? 7.344 -12.371 -3.684 1.00 63.44 106 PHE A CA 1
ATOM 800 C C . PHE A 1 106 ? 6.332 -12.106 -2.576 1.00 63.44 106 PHE A C 1
ATOM 802 O O . PHE A 1 106 ? 6.556 -12.519 -1.440 1.00 63.44 106 PHE A O 1
ATOM 809 N N . GLY A 1 107 ? 5.173 -11.521 -2.901 1.00 59.97 107 GLY A N 1
ATOM 810 C CA . GLY A 1 107 ? 4.079 -11.244 -1.945 1.00 59.97 107 GLY A CA 1
ATOM 811 C C . GLY A 1 107 ? 3.492 -12.466 -1.208 1.00 59.97 107 GLY A C 1
ATOM 812 O O . GLY A 1 107 ? 2.456 -12.361 -0.564 1.00 59.97 107 GLY A O 1
ATOM 813 N N . LEU A 1 108 ? 4.132 -13.635 -1.318 1.00 57.03 108 LEU A N 1
ATOM 814 C CA . LEU A 1 108 ? 3.857 -14.879 -0.603 1.00 57.03 108 LEU A CA 1
ATOM 815 C C . LEU A 1 108 ? 4.814 -15.131 0.581 1.00 57.03 108 LEU A C 1
ATOM 817 O O . LEU A 1 108 ? 4.558 -16.048 1.360 1.00 57.03 108 LEU A O 1
ATOM 821 N N . MET A 1 109 ? 5.919 -14.381 0.713 1.00 57.03 109 MET A N 1
ATOM 822 C CA . MET A 1 109 ? 6.910 -14.568 1.792 1.00 57.03 109 MET A CA 1
ATOM 823 C C . MET A 1 109 ? 6.660 -13.689 3.022 1.00 57.03 109 MET A C 1
ATOM 825 O O . MET A 1 109 ? 7.344 -13.832 4.033 1.00 57.03 109 MET A O 1
ATOM 829 N N . THR A 1 110 ? 5.669 -12.808 2.959 1.00 63.44 110 THR A N 1
ATOM 830 C CA . THR A 1 110 ? 5.320 -11.889 4.038 1.00 63.44 110 THR A CA 1
ATOM 831 C C . THR A 1 110 ? 4.510 -12.601 5.118 1.00 63.44 110 THR A C 1
ATOM 833 O O . THR A 1 110 ? 3.515 -13.272 4.822 1.00 63.44 110 THR A O 1
ATOM 836 N N . THR A 1 111 ? 4.870 -12.427 6.391 1.00 76.75 111 THR A N 1
ATOM 837 C CA . THR A 1 111 ? 3.917 -12.735 7.464 1.00 76.75 111 THR A CA 1
ATOM 838 C C . THR A 1 111 ? 2.876 -11.619 7.568 1.00 76.75 111 THR A C 1
ATOM 840 O O . THR A 1 111 ? 3.103 -10.493 7.129 1.00 76.75 111 THR A O 1
ATOM 843 N N . ALA A 1 112 ? 1.730 -11.891 8.199 1.00 74.19 112 ALA A N 1
ATOM 844 C CA . ALA A 1 112 ? 0.746 -10.839 8.468 1.00 74.19 112 ALA A CA 1
ATOM 845 C C . ALA A 1 112 ? 1.344 -9.684 9.292 1.00 74.19 112 ALA A C 1
ATOM 847 O O . ALA A 1 112 ? 0.928 -8.545 9.135 1.00 74.19 112 ALA A O 1
ATOM 848 N N . HIS A 1 113 ? 2.324 -9.969 10.156 1.00 74.88 113 HIS A N 1
ATOM 849 C CA . HIS A 1 113 ? 3.009 -8.939 10.928 1.00 74.88 113 HIS A CA 1
ATOM 850 C C . HIS A 1 113 ? 3.828 -8.013 10.026 1.00 74.88 113 HIS A C 1
ATOM 852 O O . HIS A 1 113 ? 3.707 -6.796 10.138 1.00 74.88 113 HIS A O 1
ATOM 858 N N . ASP A 1 114 ? 4.588 -8.583 9.090 1.00 76.06 114 ASP A N 1
AT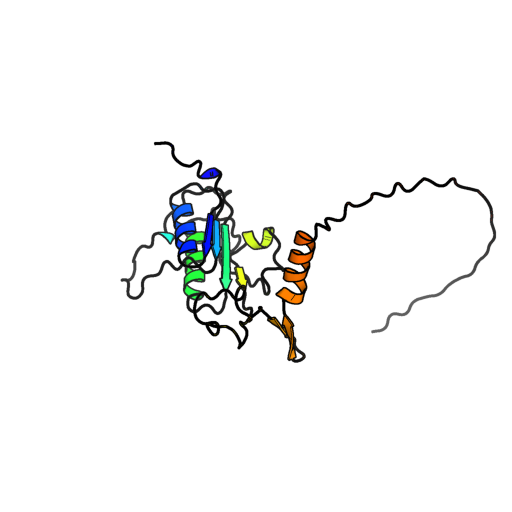OM 859 C CA . ASP A 1 114 ? 5.440 -7.810 8.184 1.00 76.06 114 ASP A CA 1
ATOM 860 C C . ASP A 1 114 ? 4.595 -6.940 7.240 1.00 76.06 114 ASP A C 1
ATOM 862 O O . ASP A 1 114 ? 4.925 -5.781 7.010 1.00 76.06 114 ASP A O 1
ATOM 866 N N . ALA A 1 115 ? 3.435 -7.439 6.793 1.00 80.44 115 ALA A N 1
ATOM 867 C CA . ALA A 1 115 ? 2.508 -6.679 5.947 1.00 80.44 115 ALA A CA 1
ATOM 868 C C . ALA A 1 115 ? 1.888 -5.452 6.635 1.00 80.44 115 ALA A C 1
ATOM 870 O O . ALA A 1 115 ? 1.362 -4.560 5.965 1.00 80.44 115 ALA A O 1
ATOM 871 N N . TYR A 1 116 ? 1.945 -5.405 7.966 1.00 84.44 116 TYR A N 1
ATOM 872 C CA . TYR A 1 116 ? 1.501 -4.275 8.777 1.00 84.44 116 TYR A CA 1
ATOM 873 C C . TYR A 1 116 ? 2.664 -3.422 9.295 1.00 84.44 116 TYR A C 1
ATOM 875 O O . TYR A 1 116 ? 2.429 -2.324 9.795 1.00 84.44 116 TYR A O 1
ATOM 883 N N . ALA A 1 117 ? 3.906 -3.893 9.204 1.00 86.25 117 ALA A N 1
ATOM 884 C CA . ALA A 1 117 ? 5.064 -3.195 9.751 1.00 86.25 117 ALA A CA 1
ATOM 885 C C . ALA A 1 117 ? 5.552 -2.052 8.850 1.00 86.25 117 ALA A C 1
ATOM 887 O O . ALA A 1 117 ? 6.184 -1.117 9.337 1.00 86.25 117 ALA A O 1
ATOM 888 N N . SER A 1 118 ? 5.249 -2.098 7.558 1.00 91.38 118 SER A N 1
ATOM 889 C CA . SER A 1 118 ? 5.645 -1.084 6.581 1.00 91.38 118 SER A CA 1
ATOM 890 C C . SER A 1 118 ? 4.800 -1.217 5.316 1.00 91.38 118 SER A C 1
ATOM 892 O O . SER A 1 118 ? 4.215 -2.279 5.080 1.00 91.38 118 SER A O 1
ATOM 894 N N . PRO A 1 119 ? 4.781 -0.195 4.448 1.00 92.69 119 PRO A N 1
ATOM 895 C CA . PRO A 1 119 ? 4.446 -0.408 3.051 1.00 92.69 119 PRO A CA 1
ATOM 896 C C . PRO A 1 119 ? 5.353 -1.481 2.441 1.00 92.69 119 PRO A C 1
ATOM 898 O O . PRO A 1 119 ? 6.493 -1.685 2.875 1.00 92.69 119 PRO A O 1
ATOM 901 N N . LEU A 1 120 ? 4.848 -2.169 1.431 1.00 92.00 120 LEU A N 1
ATOM 902 C CA . LEU A 1 120 ? 5.562 -3.215 0.723 1.00 92.00 120 LEU A CA 1
ATOM 903 C C . LEU A 1 120 ? 5.699 -2.854 -0.746 1.00 92.00 120 LEU A C 1
ATOM 905 O O . LEU A 1 120 ? 4.842 -2.193 -1.336 1.00 92.00 120 LEU A O 1
ATOM 909 N N . PHE A 1 121 ? 6.739 -3.388 -1.364 1.00 89.94 121 PHE A N 1
ATOM 910 C CA . PHE A 1 121 ? 6.815 -3.454 -2.808 1.00 89.94 121 PHE A CA 1
ATOM 911 C C . PHE A 1 121 ? 7.355 -4.797 -3.266 1.00 89.94 121 PHE A C 1
ATOM 913 O O . PHE A 1 121 ? 7.977 -5.544 -2.510 1.00 89.94 121 PHE A O 1
ATOM 920 N N . THR A 1 122 ? 7.081 -5.122 -4.515 1.00 84.94 122 THR A N 1
ATOM 921 C CA . THR A 1 122 ? 7.641 -6.288 -5.186 1.00 84.94 122 THR A CA 1
ATOM 922 C C . THR A 1 122 ? 8.228 -5.849 -6.511 1.00 84.94 122 THR A C 1
ATOM 924 O O . THR A 1 122 ? 7.624 -5.017 -7.167 1.00 84.94 122 THR A O 1
ATOM 927 N N . ASP A 1 123 ? 9.367 -6.416 -6.903 1.00 81.12 123 ASP A N 1
ATOM 928 C CA . ASP A 1 123 ? 9.990 -6.200 -8.214 1.00 81.12 123 ASP A CA 1
ATOM 929 C C . ASP A 1 123 ? 9.771 -7.395 -9.154 1.00 81.12 123 ASP A C 1
ATOM 931 O O . ASP A 1 123 ? 10.569 -7.624 -10.069 1.00 81.12 123 ASP A O 1
ATOM 935 N N . VAL A 1 124 ? 8.725 -8.218 -8.940 1.00 75.56 124 VAL A N 1
ATOM 936 C CA . VAL A 1 124 ? 8.546 -9.375 -9.828 1.00 75.56 124 VAL A CA 1
ATOM 937 C C . VAL A 1 124 ? 8.354 -8.897 -11.259 1.00 75.56 124 VAL A C 1
ATOM 939 O O . VAL A 1 124 ? 7.415 -8.167 -11.569 1.00 75.56 124 VAL A O 1
ATOM 942 N N . THR A 1 125 ? 9.251 -9.332 -12.134 1.00 73.56 125 THR A N 1
ATOM 943 C CA . THR A 1 125 ? 9.223 -8.950 -13.537 1.00 73.56 125 THR A CA 1
ATOM 944 C C . THR A 1 125 ? 8.017 -9.589 -14.225 1.00 73.56 125 THR A C 1
ATOM 946 O O . THR A 1 125 ? 7.709 -10.764 -14.014 1.00 73.56 125 THR A O 1
ATOM 949 N N . TYR A 1 126 ? 7.336 -8.804 -15.054 1.00 69.62 126 TYR A N 1
ATOM 950 C CA . TYR A 1 126 ? 6.300 -9.286 -15.962 1.00 69.62 126 TYR A CA 1
ATOM 951 C C . TYR A 1 126 ? 6.923 -10.185 -17.040 1.00 69.62 126 TYR A C 1
ATOM 953 O O . TYR A 1 126 ? 8.110 -10.058 -17.357 1.00 69.62 126 TYR A O 1
ATOM 961 N N . ALA A 1 127 ? 6.143 -11.096 -17.623 1.00 67.69 127 ALA A N 1
ATOM 962 C CA . ALA A 1 127 ? 6.649 -11.889 -18.742 1.00 67.69 127 ALA A CA 1
ATOM 963 C C . ALA A 1 127 ? 6.578 -11.134 -20.072 1.00 67.69 127 ALA A C 1
ATOM 965 O O . ALA A 1 127 ? 5.738 -10.258 -20.255 1.00 67.69 127 ALA A O 1
ATOM 966 N N . ASP A 1 128 ? 7.407 -11.540 -21.038 1.00 70.12 128 ASP A N 1
ATOM 967 C CA . ASP A 1 128 ? 7.413 -10.979 -22.400 1.00 70.12 128 ASP A CA 1
ATOM 968 C C . ASP A 1 128 ? 6.063 -11.170 -23.124 1.00 70.12 128 ASP A C 1
ATOM 970 O O . ASP A 1 128 ? 5.765 -10.484 -24.098 1.00 70.12 128 ASP A O 1
ATOM 974 N N . THR A 1 129 ? 5.230 -12.092 -22.632 1.00 64.69 129 THR A N 1
ATOM 975 C CA . THR A 1 129 ? 3.852 -12.341 -23.075 1.00 64.69 129 THR A CA 1
ATOM 976 C C . THR A 1 129 ? 2.824 -11.393 -22.454 1.00 64.69 129 THR A C 1
ATOM 978 O O . THR A 1 129 ? 1.645 -11.484 -22.793 1.00 64.69 129 THR A O 1
ATOM 981 N N . SER A 1 130 ? 3.234 -10.492 -21.554 1.00 69.06 130 SER A N 1
ATOM 982 C CA . SER A 1 130 ? 2.320 -9.557 -20.903 1.00 69.06 130 SER A CA 1
ATOM 983 C C . SER A 1 130 ? 1.645 -8.656 -21.923 1.00 69.06 130 SER A C 1
ATOM 985 O O . SER A 1 130 ? 2.304 -7.964 -22.703 1.00 69.06 130 SER A O 1
ATOM 987 N N . THR A 1 131 ? 0.314 -8.601 -21.880 1.00 65.19 131 THR A N 1
ATOM 988 C CA . THR A 1 131 ? -0.480 -7.842 -22.860 1.00 65.19 131 THR A CA 1
ATOM 989 C C . THR A 1 131 ? -0.283 -6.331 -22.763 1.00 65.19 131 THR A C 1
ATOM 991 O O . THR A 1 131 ? -0.608 -5.603 -23.698 1.00 65.19 131 THR A O 1
ATOM 994 N N . CYS A 1 132 ? 0.273 -5.851 -21.654 1.00 67.56 132 CYS A N 1
ATOM 995 C CA . CYS A 1 132 ? 0.645 -4.451 -21.451 1.00 67.56 132 CYS A CA 1
ATOM 996 C C . CYS A 1 132 ? 2.159 -4.234 -21.377 1.00 67.56 132 CYS A C 1
ATOM 998 O O . CYS A 1 132 ? 2.599 -3.101 -21.185 1.00 67.56 132 CYS A O 1
ATOM 1000 N N . GLY A 1 133 ? 2.963 -5.292 -21.542 1.00 67.31 133 GLY A N 1
ATOM 1001 C CA . GLY A 1 133 ? 4.423 -5.209 -21.528 1.00 67.31 133 GLY A CA 1
ATOM 1002 C C . GLY A 1 133 ? 4.972 -4.562 -20.259 1.00 67.31 133 GLY A C 1
ATOM 1003 O O . GLY A 1 133 ? 5.900 -3.761 -20.350 1.00 67.31 133 GLY A O 1
ATOM 1004 N N . GLY A 1 134 ? 4.329 -4.819 -19.113 1.00 64.00 134 GLY A N 1
ATOM 1005 C CA . GLY A 1 134 ? 4.700 -4.236 -17.821 1.00 64.00 134 GLY A CA 1
ATOM 1006 C C . GLY A 1 134 ? 4.624 -2.720 -17.730 1.00 64.00 134 GLY A C 1
ATOM 1007 O O . GLY A 1 134 ? 5.195 -2.129 -16.817 1.00 64.00 134 GLY A O 1
ATOM 1008 N N . LYS A 1 135 ? 3.958 -2.082 -18.689 1.00 61.28 135 LYS A N 1
ATOM 1009 C CA . LYS A 1 135 ? 3.613 -0.669 -18.612 1.00 61.28 135 LYS A CA 1
ATOM 1010 C C . LYS A 1 135 ? 2.344 -0.534 -17.775 1.00 61.28 135 LYS A C 1
ATOM 1012 O O . LYS A 1 135 ? 1.483 -1.413 -17.818 1.00 61.28 135 LYS A O 1
ATOM 1017 N N . GLU A 1 136 ? 2.208 0.602 -17.096 1.00 64.75 136 GLU A N 1
ATOM 1018 C CA . GLU A 1 136 ? 1.020 0.966 -16.308 1.00 64.75 136 GLU A CA 1
ATOM 1019 C C . GLU A 1 136 ? 0.753 0.056 -15.084 1.00 64.75 136 GLU A C 1
ATOM 1021 O O . GLU A 1 136 ? 1.581 -0.760 -14.685 1.00 64.75 136 GLU A O 1
ATOM 1026 N N . HIS A 1 137 ? -0.426 0.209 -14.469 1.00 60.91 137 HIS A N 1
ATOM 1027 C CA . HIS A 1 137 ? -0.930 -0.548 -13.309 1.00 60.91 137 HIS A CA 1
ATOM 1028 C C . HIS A 1 137 ? -1.382 -1.975 -13.655 1.00 60.91 137 HIS A C 1
ATOM 1030 O O . HIS A 1 137 ? -2.500 -2.402 -13.344 1.00 60.91 137 HIS A O 1
ATOM 1036 N N . CYS A 1 138 ? -0.549 -2.704 -14.385 1.00 60.50 138 CYS A N 1
ATOM 1037 C CA . CYS A 1 138 ? -0.899 -4.024 -14.863 1.00 60.50 138 CYS A CA 1
ATOM 1038 C C . CYS A 1 138 ? -0.702 -5.101 -13.804 1.00 60.50 138 CYS A C 1
ATOM 1040 O O . CYS A 1 138 ? 0.405 -5.358 -13.334 1.00 60.50 138 CYS A O 1
ATOM 1042 N N . SER A 1 139 ? -1.791 -5.793 -13.476 1.00 55.38 139 SER A N 1
ATOM 1043 C CA . SER A 1 139 ? -1.714 -6.995 -12.661 1.00 55.38 139 SER A CA 1
ATOM 1044 C C . SER A 1 139 ? -1.137 -8.143 -13.485 1.00 55.38 139 SER A C 1
ATOM 1046 O O . SER A 1 139 ? -1.777 -8.627 -14.414 1.00 55.38 139 SER A O 1
ATOM 1048 N N . VAL A 1 140 ? 0.023 -8.646 -13.063 1.00 54.56 140 VAL A N 1
ATOM 1049 C CA . VAL A 1 140 ? 0.645 -9.889 -13.563 1.00 54.56 140 VAL A CA 1
ATOM 1050 C C . VAL A 1 140 ? -0.177 -11.155 -13.242 1.00 54.56 140 VAL A C 1
ATOM 1052 O O . VAL A 1 140 ? 0.258 -12.273 -13.494 1.00 54.56 140 VAL A O 1
ATOM 1055 N N . ALA A 1 141 ? -1.352 -11.009 -12.616 1.00 47.09 141 ALA A N 1
ATOM 1056 C CA . ALA A 1 141 ? -2.165 -12.127 -12.151 1.00 47.09 141 ALA A CA 1
ATOM 1057 C C . ALA A 1 141 ? -3.166 -12.670 -13.189 1.00 47.09 141 ALA A C 1
ATOM 1059 O O . ALA A 1 141 ? -3.732 -13.739 -12.951 1.00 47.09 141 ALA A O 1
ATOM 1060 N N . ILE A 1 142 ? -3.443 -11.933 -14.277 1.00 40.88 142 ILE A N 1
ATOM 1061 C CA . ILE A 1 142 ? -4.590 -12.199 -15.176 1.00 40.88 142 ILE A CA 1
ATOM 1062 C C . ILE A 1 142 ? -4.191 -12.392 -16.651 1.00 40.88 142 ILE A C 1
ATOM 1064 O O . ILE A 1 142 ? -5.029 -12.789 -17.456 1.00 40.88 142 ILE A O 1
ATOM 1068 N N . ASP A 1 143 ? -2.938 -12.153 -17.029 1.00 48.31 143 ASP A N 1
ATOM 1069 C CA . ASP A 1 143 ? -2.420 -12.536 -18.344 1.00 48.31 143 ASP A CA 1
ATOM 1070 C C . ASP A 1 143 ? -1.553 -13.805 -18.239 1.00 48.31 143 ASP A C 1
ATOM 1072 O O . ASP A 1 143 ? -1.206 -14.270 -17.150 1.00 48.31 143 ASP A O 1
ATOM 1076 N N . ASP A 1 144 ? -1.164 -14.372 -19.383 1.00 53.28 144 ASP A N 1
ATOM 1077 C CA . ASP A 1 144 ? -0.223 -15.501 -19.467 1.00 53.28 144 ASP A CA 1
ATOM 1078 C C . ASP A 1 144 ? 1.198 -15.109 -18.990 1.00 53.28 144 ASP A C 1
ATOM 1080 O O . ASP A 1 144 ? 2.169 -15.837 -19.213 1.00 53.28 144 ASP A O 1
ATOM 1084 N N . SER A 1 145 ? 1.343 -13.939 -18.355 1.00 52.00 145 SER A N 1
ATOM 1085 C CA . SER A 1 145 ? 2.585 -13.357 -17.863 1.00 52.00 145 SER A CA 1
ATOM 1086 C C . SER A 1 145 ? 2.789 -13.644 -16.377 1.00 52.00 145 SER A C 1
ATOM 1088 O O . SER A 1 145 ? 3.203 -12.794 -15.589 1.00 52.00 145 SER A O 1
ATOM 1090 N N . VAL A 1 146 ? 2.522 -14.905 -16.007 1.00 60.59 146 VAL A N 1
ATOM 1091 C CA . VAL A 1 146 ? 2.702 -15.416 -14.648 1.00 60.59 146 VAL A CA 1
ATOM 1092 C C . VAL A 1 146 ? 4.037 -14.912 -14.097 1.00 60.59 146 VAL A C 1
ATOM 1094 O O . VAL A 1 146 ? 5.077 -15.218 -14.695 1.00 60.59 146 VAL A O 1
ATOM 1097 N N . PRO A 1 147 ? 4.024 -14.171 -12.971 1.00 60.31 147 PRO A N 1
ATOM 1098 C CA . PRO A 1 147 ? 5.236 -13.655 -12.371 1.00 60.31 147 PRO A CA 1
ATOM 1099 C C . PRO A 1 147 ? 6.217 -14.806 -12.190 1.00 60.31 147 PRO A C 1
ATOM 1101 O O . PRO A 1 147 ? 5.851 -15.885 -11.698 1.00 60.31 147 PRO A O 1
ATOM 1104 N N . TYR A 1 148 ? 7.453 -14.586 -12.622 1.00 66.62 148 TYR A N 1
ATOM 1105 C CA . TYR A 1 148 ? 8.485 -15.602 -12.576 1.00 66.62 148 TYR A CA 1
ATOM 1106 C C . TYR A 1 148 ? 9.778 -15.076 -11.971 1.00 66.62 148 TYR A C 1
ATOM 1108 O O . TYR A 1 148 ? 10.076 -13.885 -11.995 1.00 66.62 148 TYR A O 1
ATOM 1116 N N . ILE A 1 149 ? 10.569 -16.003 -11.441 1.00 64.56 149 ILE A N 1
ATOM 1117 C CA . ILE A 1 149 ? 11.900 -15.732 -10.902 1.00 64.56 149 ILE A CA 1
ATOM 1118 C C . ILE A 1 149 ? 12.923 -16.227 -11.909 1.00 64.56 149 ILE A C 1
ATOM 1120 O O . ILE A 1 149 ? 12.949 -17.423 -12.203 1.00 64.56 149 ILE A O 1
ATOM 1124 N N . LYS A 1 150 ? 13.785 -15.338 -12.407 1.00 65.81 150 LYS A N 1
ATOM 1125 C CA . LYS A 1 150 ? 15.029 -15.759 -13.062 1.00 65.81 150 LYS A CA 1
ATOM 1126 C C . LYS A 1 150 ? 16.009 -16.200 -11.980 1.00 65.81 150 LYS A C 1
ATOM 1128 O O . LYS A 1 150 ? 16.472 -15.383 -11.185 1.00 65.81 150 LYS A O 1
ATOM 1133 N N . LYS A 1 151 ? 16.293 -17.498 -11.928 1.00 70.50 151 LYS A N 1
ATOM 1134 C CA . LYS A 1 151 ? 17.327 -18.066 -11.061 1.00 70.50 151 LYS A CA 1
ATOM 1135 C C . LYS A 1 151 ? 18.714 -17.690 -11.593 1.00 70.50 151 LYS A C 1
ATOM 1137 O O . LYS A 1 151 ? 18.882 -17.339 -12.760 1.00 70.50 151 LYS A O 1
ATOM 1142 N N . SER A 1 152 ? 19.728 -17.782 -10.735 1.00 65.06 152 SER A N 1
ATOM 1143 C CA . SER A 1 152 ? 21.120 -17.460 -11.082 1.00 65.06 152 SER A CA 1
ATOM 1144 C C . SER A 1 152 ? 21.727 -18.371 -12.159 1.00 65.06 152 SER A C 1
ATOM 1146 O O . SER A 1 152 ? 22.737 -18.011 -12.757 1.00 65.06 152 SER A O 1
ATOM 1148 N N . ASP A 1 153 ? 21.115 -19.525 -12.425 1.00 81.25 153 ASP A N 1
ATOM 1149 C CA . ASP A 1 153 ? 21.464 -20.460 -13.501 1.00 81.25 153 ASP A CA 1
ATOM 1150 C C . ASP A 1 153 ? 20.725 -20.178 -14.826 1.00 81.25 153 ASP A C 1
ATOM 1152 O O . ASP A 1 153 ? 20.935 -20.883 -15.813 1.00 81.25 153 ASP A O 1
ATOM 1156 N N . GLY A 1 154 ? 19.882 -19.141 -14.868 1.00 74.56 154 GLY A N 1
ATOM 1157 C CA . GLY A 1 154 ? 19.072 -18.775 -16.030 1.00 74.56 154 GLY A CA 1
ATOM 1158 C C . GLY A 1 154 ? 17.730 -19.507 -16.130 1.00 74.56 154 GLY A C 1
ATOM 1159 O O . GLY A 1 154 ? 16.965 -19.219 -17.053 1.00 74.56 154 GLY A O 1
ATOM 1160 N N . GLU A 1 155 ? 17.404 -20.415 -15.204 1.00 75.81 155 GLU A N 1
ATOM 1161 C CA . GLU A 1 155 ? 16.098 -21.080 -15.165 1.00 75.81 155 GLU A CA 1
ATOM 1162 C C . GLU A 1 155 ? 14.995 -20.101 -14.731 1.00 75.81 155 GLU A C 1
ATOM 1164 O O . GLU A 1 155 ? 15.210 -19.186 -13.934 1.00 75.81 155 GLU A O 1
ATOM 1169 N N . THR A 1 156 ? 13.784 -20.316 -15.241 1.00 71.06 156 THR A N 1
ATOM 1170 C CA . THR A 1 156 ? 12.598 -19.530 -14.895 1.00 71.06 156 THR A CA 1
ATOM 1171 C C . THR A 1 156 ? 11.700 -20.314 -13.939 1.00 71.06 156 THR A C 1
ATOM 1173 O O . THR A 1 156 ? 11.258 -21.411 -14.265 1.00 71.06 156 THR A O 1
ATOM 1176 N N . PHE A 1 157 ? 11.416 -19.760 -12.758 1.00 69.38 157 PHE A N 1
ATOM 1177 C CA . PHE A 1 157 ? 10.489 -20.341 -11.783 1.00 69.38 157 PHE A CA 1
ATOM 1178 C C . PHE A 1 157 ? 9.154 -19.595 -11.793 1.00 69.38 157 PHE A C 1
ATOM 1180 O O . PHE A 1 157 ? 9.075 -18.470 -11.302 1.00 69.38 157 PHE A O 1
ATOM 1187 N N . TYR A 1 158 ? 8.105 -20.222 -12.323 1.00 70.44 158 TYR A N 1
ATOM 1188 C CA . TYR A 1 158 ? 6.765 -19.639 -12.397 1.00 70.44 158 TYR A CA 1
ATOM 1189 C C . TYR A 1 158 ? 6.023 -19.793 -11.062 1.00 70.44 158 TYR A C 1
ATOM 1191 O O . TYR A 1 158 ? 5.689 -20.899 -10.626 1.00 70.44 158 TYR A O 1
ATOM 1199 N N . LEU A 1 159 ? 5.739 -18.672 -10.395 1.00 64.56 159 LEU A N 1
ATOM 1200 C CA . LEU A 1 159 ? 5.223 -18.686 -9.021 1.00 64.56 159 LEU A CA 1
ATOM 1201 C C . LEU A 1 159 ? 3.830 -19.291 -8.897 1.00 64.56 159 LEU A C 1
ATOM 1203 O O . LEU A 1 159 ? 3.538 -19.982 -7.914 1.00 64.56 159 LEU A O 1
ATOM 1207 N N . TYR A 1 160 ? 2.959 -19.039 -9.873 1.00 68.12 160 TYR A N 1
ATOM 1208 C CA . TYR A 1 160 ? 1.576 -19.492 -9.764 1.00 68.12 160 TYR A CA 1
ATOM 1209 C C . TYR A 1 160 ? 1.465 -20.997 -9.997 1.00 68.12 160 TYR A C 1
ATOM 1211 O O . TYR A 1 160 ? 0.691 -21.655 -9.305 1.00 68.12 160 TYR A O 1
ATOM 1219 N N . GLU A 1 161 ? 2.300 -21.557 -10.875 1.00 65.50 161 GLU A N 1
ATOM 1220 C CA . GLU A 1 161 ? 2.406 -23.003 -11.079 1.00 65.50 161 GLU A CA 1
ATOM 1221 C C . GLU A 1 161 ? 2.853 -23.723 -9.801 1.00 65.50 161 GLU A C 1
ATOM 1223 O O . GLU A 1 161 ? 2.271 -24.739 -9.423 1.00 65.50 161 GLU A O 1
ATOM 1228 N N . ALA A 1 162 ? 3.842 -23.176 -9.094 1.00 66.06 162 ALA A N 1
ATOM 1229 C CA . ALA A 1 162 ? 4.408 -23.837 -7.924 1.00 66.06 162 ALA A CA 1
ATOM 1230 C C . ALA A 1 162 ? 3.565 -23.691 -6.644 1.00 66.06 162 ALA A C 1
ATOM 1232 O O . ALA A 1 162 ? 3.648 -24.543 -5.755 1.00 66.06 162 ALA A O 1
ATOM 1233 N N . SER A 1 163 ? 2.770 -22.622 -6.512 1.00 66.06 163 SER A N 1
ATOM 1234 C CA . SER A 1 163 ? 2.132 -22.268 -5.232 1.00 66.06 163 SER A CA 1
ATOM 1235 C C . SER A 1 163 ? 0.633 -21.980 -5.330 1.00 66.06 163 SER A C 1
ATOM 1237 O O . SER A 1 163 ? -0.159 -22.620 -4.630 1.00 66.06 163 SER A O 1
ATOM 1239 N N . VAL A 1 164 ? 0.225 -21.061 -6.208 1.00 63.56 164 VAL A N 1
ATOM 1240 C CA . VAL A 1 164 ? -1.149 -20.543 -6.275 1.00 63.56 164 VAL A CA 1
ATOM 1241 C C . VAL A 1 164 ? -2.101 -21.578 -6.869 1.00 63.56 164 VAL A C 1
ATOM 1243 O O . VAL A 1 164 ? -3.067 -21.965 -6.208 1.00 63.56 164 VAL A O 1
ATOM 1246 N N . TRP A 1 165 ? -1.808 -22.110 -8.059 1.00 62.69 165 TRP A N 1
ATOM 1247 C CA . TRP A 1 165 ? -2.660 -23.101 -8.721 1.00 62.69 165 TRP A CA 1
ATOM 1248 C C . TRP A 1 165 ? -2.789 -24.400 -7.927 1.00 62.69 165 TRP A C 1
ATOM 1250 O O . TRP A 1 165 ? -3.922 -24.836 -7.709 1.00 62.69 165 TRP A O 1
ATOM 1260 N N . PRO A 1 166 ? -1.711 -24.987 -7.371 1.00 70.25 166 PRO A N 1
ATOM 1261 C CA . PRO A 1 166 ? -1.847 -26.142 -6.491 1.00 70.25 166 PRO A CA 1
ATOM 1262 C C . PRO A 1 166 ? -2.701 -25.858 -5.248 1.00 70.25 166 PRO A C 1
ATOM 1264 O O . PRO A 1 166 ? -3.427 -26.743 -4.793 1.00 70.25 166 PRO A O 1
ATOM 1267 N N . SER A 1 167 ? -2.639 -24.647 -4.686 1.00 63.56 167 SER A N 1
ATOM 1268 C CA . SER A 1 167 ? -3.422 -24.272 -3.499 1.00 63.56 167 SER A CA 1
ATOM 1269 C C . SER A 1 167 ? -4.902 -24.068 -3.821 1.00 63.56 167 SER A C 1
ATOM 1271 O O . SER A 1 167 ? -5.757 -24.571 -3.090 1.00 63.56 167 SER A O 1
ATOM 1273 N N . ILE A 1 168 ? -5.212 -23.423 -4.949 1.00 62.59 168 ILE A N 1
ATOM 1274 C CA . ILE A 1 168 ? -6.585 -23.271 -5.452 1.00 62.59 168 ILE A CA 1
ATOM 1275 C C . ILE A 1 168 ? -7.180 -24.640 -5.799 1.00 62.59 168 ILE A C 1
ATOM 1277 O O . ILE A 1 168 ? -8.298 -24.942 -5.383 1.00 62.59 168 ILE A O 1
ATOM 1281 N N . LEU A 1 169 ? -6.422 -25.515 -6.468 1.00 65.31 169 LEU A N 1
ATOM 1282 C CA . LEU A 1 169 ? -6.852 -26.885 -6.770 1.00 65.31 169 LEU A CA 1
ATOM 1283 C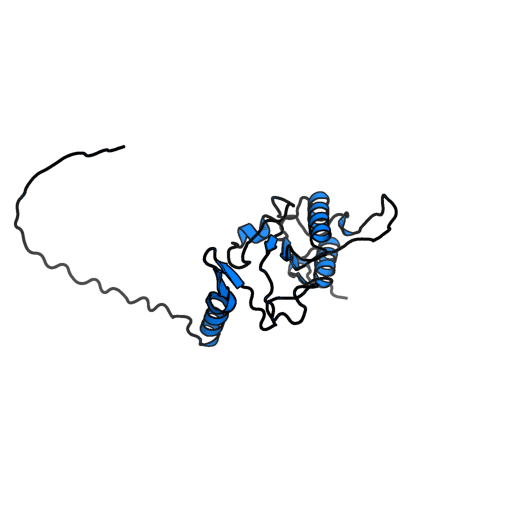 C . LEU A 1 169 ? -7.106 -27.704 -5.492 1.00 65.31 169 LEU A C 1
ATOM 1285 O O . LEU A 1 169 ? -8.089 -28.445 -5.415 1.00 65.31 169 LEU A O 1
ATOM 1289 N N . LYS A 1 170 ? -6.276 -27.556 -4.450 1.00 70.00 170 LYS A N 1
ATOM 1290 C CA . LYS A 1 170 ? -6.504 -28.189 -3.134 1.00 70.00 170 LYS A CA 1
ATOM 1291 C C . LYS A 1 170 ? -7.756 -27.654 -2.432 1.00 70.00 170 LYS A C 1
ATOM 1293 O O . LYS A 1 170 ? -8.496 -28.441 -1.844 1.00 70.00 170 LYS A O 1
ATOM 1298 N N . ALA A 1 171 ? -8.007 -26.347 -2.506 1.00 66.25 171 ALA A N 1
ATOM 1299 C CA . ALA A 1 171 ? -9.199 -25.729 -1.929 1.00 66.25 171 ALA A CA 1
ATOM 1300 C C . ALA A 1 171 ? -10.481 -26.149 -2.675 1.00 66.25 171 ALA A C 1
ATOM 1302 O O . ALA A 1 171 ? -11.470 -26.514 -2.039 1.00 66.25 171 ALA A O 1
ATOM 1303 N N . GLY A 1 172 ? -10.446 -26.175 -4.012 1.00 59.31 172 GLY A N 1
ATOM 1304 C CA . GLY A 1 172 ? -11.577 -26.554 -4.866 1.00 59.31 172 GLY A CA 1
ATOM 1305 C C . GLY A 1 172 ? -11.889 -28.054 -4.875 1.00 59.31 172 GLY A C 1
ATOM 1306 O O . GLY A 1 172 ? -13.045 -28.440 -5.019 1.00 59.31 172 GLY A O 1
ATOM 1307 N N . SER A 1 173 ? -10.892 -28.917 -4.654 1.00 69.81 173 SER A N 1
ATOM 1308 C CA . SER A 1 173 ? -11.084 -30.378 -4.584 1.00 69.81 173 SER A CA 1
ATOM 1309 C C . SER A 1 173 ? -11.693 -30.872 -3.265 1.00 69.81 173 SER A C 1
ATOM 1311 O O . SER A 1 173 ? -11.890 -32.075 -3.092 1.00 69.81 173 SER A O 1
ATOM 1313 N N . GLY A 1 174 ? -11.987 -29.982 -2.307 1.00 52.75 174 GLY A N 1
ATOM 1314 C CA . GLY A 1 174 ? -12.570 -30.367 -1.018 1.00 52.75 174 GLY A CA 1
ATOM 1315 C C . GLY A 1 174 ? -11.653 -31.246 -0.156 1.00 52.75 174 GLY A C 1
ATOM 1316 O O . GLY A 1 174 ? -12.089 -31.772 0.869 1.00 52.75 174 GLY A O 1
ATOM 1317 N N . LEU A 1 175 ? -10.370 -31.380 -0.515 1.00 51.00 175 LEU A N 1
ATOM 1318 C CA . LEU A 1 175 ? -9.356 -32.110 0.246 1.00 51.00 175 LEU A CA 1
ATOM 1319 C C . LEU A 1 175 ? -8.848 -31.269 1.425 1.00 51.00 175 LEU A C 1
ATOM 1321 O O . LEU A 1 175 ? -7.649 -31.152 1.675 1.00 51.00 175 LEU A O 1
ATOM 1325 N N . THR A 1 176 ? -9.769 -30.726 2.222 1.00 50.69 176 THR A N 1
ATOM 1326 C CA . THR A 1 176 ? -9.454 -30.464 3.623 1.00 50.69 176 THR A CA 1
ATOM 1327 C C . THR A 1 176 ? -9.302 -31.831 4.269 1.00 50.69 176 THR A C 1
ATOM 1329 O O . THR A 1 176 ? -10.270 -32.517 4.601 1.00 50.69 176 THR A O 1
ATOM 1332 N N . GLY A 1 177 ? -8.053 -32.287 4.362 1.00 50.12 177 GLY A N 1
ATOM 1333 C CA . GLY A 1 177 ? -7.705 -33.490 5.091 1.00 50.12 177 GLY A CA 1
ATOM 1334 C C . GLY A 1 177 ? -8.295 -33.392 6.490 1.00 50.12 177 GLY A C 1
ATOM 1335 O O . GLY A 1 177 ? -7.739 -32.735 7.368 1.00 50.12 177 GLY A O 1
ATOM 1336 N N . LYS A 1 178 ? -9.432 -34.063 6.712 1.00 47.12 178 LYS A N 1
ATOM 1337 C CA . LYS A 1 178 ? -9.857 -34.464 8.045 1.00 47.12 178 LYS A CA 1
ATOM 1338 C C . LYS A 1 178 ? -8.681 -35.248 8.598 1.00 47.12 178 LYS A C 1
ATOM 1340 O O . LYS A 1 178 ? -8.500 -36.414 8.250 1.00 47.12 178 LYS A O 1
ATOM 1345 N N . ASN A 1 179 ? -7.872 -34.591 9.425 1.00 44.94 179 ASN A N 1
ATOM 1346 C CA . ASN A 1 179 ? -6.865 -35.229 10.249 1.00 44.94 179 ASN A CA 1
ATOM 1347 C C . ASN A 1 179 ? -7.587 -36.317 11.046 1.00 44.94 179 ASN A C 1
ATOM 1349 O O . ASN A 1 179 ? -8.189 -36.060 12.091 1.00 44.94 179 ASN A O 1
ATOM 1353 N N . LYS A 1 180 ? -7.564 -37.551 10.530 1.00 43.09 180 LYS A N 1
ATOM 1354 C CA . LYS A 1 180 ? -7.906 -38.737 11.297 1.00 43.09 180 LYS A CA 1
ATOM 1355 C C . LYS A 1 180 ? -6.844 -38.809 12.384 1.00 43.09 180 LYS A C 1
ATOM 1357 O O . LYS A 1 180 ? -5.781 -39.386 12.183 1.00 43.09 180 LYS A O 1
ATOM 1362 N N . ARG A 1 181 ? -7.135 -38.210 13.543 1.00 46.44 181 ARG A N 1
ATOM 1363 C CA . ARG A 1 181 ? -6.502 -38.561 14.816 1.00 46.44 181 ARG A CA 1
ATOM 1364 C C . ARG A 1 181 ? -6.770 -40.048 15.036 1.00 46.44 181 ARG A C 1
ATOM 1366 O O . ARG A 1 181 ? -7.756 -40.439 15.659 1.00 46.44 181 ARG A O 1
ATOM 1373 N N . GLY A 1 182 ? -5.912 -40.884 14.461 1.00 41.59 182 GLY A N 1
ATOM 1374 C CA . GLY A 1 182 ? -5.833 -42.292 14.784 1.00 41.59 182 GLY A CA 1
ATOM 1375 C C . GLY A 1 182 ? -5.483 -42.385 16.258 1.00 41.59 182 GLY A C 1
ATOM 1376 O O . GLY A 1 182 ? -4.385 -42.018 16.667 1.00 41.59 182 GLY A O 1
ATOM 1377 N N . LYS A 1 183 ? -6.445 -42.832 17.070 1.00 43.28 183 LYS A N 1
ATOM 1378 C CA . LYS A 1 183 ? -6.200 -43.270 18.442 1.00 43.28 183 LYS A CA 1
ATOM 1379 C C . LYS A 1 183 ? -5.050 -44.277 18.409 1.00 43.28 183 LYS A C 1
ATOM 1381 O O . LYS A 1 183 ? -5.251 -45.425 18.015 1.00 43.28 183 LYS A O 1
ATOM 1386 N N . ILE A 1 184 ? -3.867 -43.864 18.855 1.00 41.44 184 ILE A N 1
ATOM 1387 C CA . ILE A 1 184 ? -2.799 -44.791 19.219 1.00 41.44 184 ILE A CA 1
ATOM 1388 C C . ILE A 1 184 ? -3.342 -45.604 20.397 1.00 41.44 184 ILE A C 1
ATOM 1390 O O . ILE A 1 184 ? -3.447 -45.118 21.525 1.00 41.44 184 ILE A O 1
ATOM 1394 N N . LYS A 1 185 ? -3.769 -46.841 20.121 1.00 43.41 185 LYS A N 1
ATOM 1395 C CA . LYS A 1 185 ? -4.075 -47.823 21.160 1.00 43.41 185 LYS A CA 1
ATOM 1396 C C . LYS A 1 185 ? -2.780 -48.066 21.936 1.00 43.41 185 LYS A C 1
ATOM 1398 O O . LYS A 1 185 ? -1.801 -48.538 21.368 1.00 43.41 185 LYS A O 1
ATOM 1403 N N . LYS A 1 186 ? -2.784 -47.750 23.235 1.00 43.88 186 LYS A N 1
ATOM 1404 C CA . LYS A 1 186 ? -1.742 -48.161 24.186 1.00 43.88 186 LYS A CA 1
ATOM 1405 C C . LYS A 1 186 ? -1.647 -49.692 24.179 1.00 43.88 186 LYS A C 1
ATOM 1407 O O . LYS A 1 186 ? -2.444 -50.369 24.825 1.00 43.88 186 LYS A O 1
ATOM 1412 N N . GLY A 1 187 ? -0.694 -50.225 23.419 1.00 39.56 187 GLY A N 1
ATOM 1413 C CA . GLY A 1 187 ? -0.291 -51.626 23.463 1.00 39.56 187 GLY A CA 1
ATOM 1414 C C . GLY A 1 187 ? 0.455 -51.914 24.764 1.00 39.56 187 GLY A C 1
ATOM 1415 O O . GLY A 1 187 ? 1.358 -51.176 25.154 1.00 39.56 187 GLY A O 1
ATOM 1416 N N . LYS A 1 188 ? 0.019 -52.966 25.460 1.00 42.09 188 LYS A N 1
ATOM 1417 C CA . LYS A 1 188 ? 0.567 -53.462 26.726 1.00 42.09 188 LYS A CA 1
ATOM 1418 C C . LYS A 1 188 ? 2.078 -53.710 26.637 1.00 42.09 188 LYS A C 1
ATOM 1420 O O . LYS A 1 188 ? 2.551 -54.394 25.739 1.00 42.09 188 LYS A O 1
ATOM 1425 N N . ARG A 1 189 ? 2.798 -53.234 27.658 1.00 42.41 189 ARG A N 1
ATOM 1426 C CA . ARG A 1 189 ? 4.148 -53.678 28.036 1.00 42.41 189 ARG A CA 1
ATOM 1427 C C . ARG A 1 189 ? 4.162 -55.197 28.258 1.00 42.41 189 ARG A C 1
ATOM 1429 O O . ARG A 1 189 ? 3.488 -55.671 29.172 1.00 42.41 189 ARG A O 1
ATOM 1436 N N . SER A 1 190 ? 4.997 -55.924 27.520 1.00 40.50 190 SER A N 1
ATOM 1437 C CA . SER A 1 190 ? 5.515 -57.235 27.927 1.00 40.50 190 SER A CA 1
ATOM 1438 C C . SER A 1 190 ? 7.002 -57.116 28.263 1.00 40.50 190 SER A C 1
ATOM 1440 O O . SER A 1 190 ? 7.772 -56.469 27.558 1.00 40.50 190 SER A O 1
ATOM 1442 N N . LYS A 1 191 ? 7.368 -57.695 29.408 1.00 48.31 191 LYS A N 1
ATOM 1443 C CA . LYS A 1 191 ? 8.714 -57.764 29.986 1.00 48.31 191 LYS A CA 1
ATOM 1444 C C . LYS A 1 191 ? 9.585 -58.808 29.265 1.00 48.31 191 LYS A C 1
ATOM 1446 O O . LYS A 1 191 ? 9.058 -59.823 28.828 1.00 48.31 191 LYS A O 1
ATOM 1451 N N . GLY A 1 192 ? 10.906 -58.613 29.329 1.00 35.22 192 GLY A N 1
ATOM 1452 C CA . GLY A 1 192 ? 11.949 -59.633 29.105 1.00 35.22 192 GLY A CA 1
ATOM 1453 C C . GLY A 1 192 ? 12.802 -59.336 27.865 1.00 35.22 192 GLY A C 1
ATOM 1454 O O . GLY A 1 192 ? 12.244 -59.081 26.814 1.00 35.22 192 GLY A O 1
ATOM 1455 N N . GLY A 1 193 ? 14.134 -59.301 27.886 1.00 34.78 193 GLY A N 1
ATOM 1456 C CA . GLY A 1 193 ? 15.118 -59.636 28.912 1.00 34.78 193 GLY A CA 1
ATOM 1457 C C . GLY A 1 193 ? 16.504 -59.073 28.540 1.00 34.78 193 GLY A C 1
ATOM 1458 O O . GLY A 1 193 ? 16.714 -58.580 27.436 1.00 34.78 193 GLY A O 1
ATOM 1459 N N . LYS A 1 194 ? 17.418 -59.107 29.519 1.00 44.47 194 LYS A N 1
ATOM 1460 C CA . LYS A 1 194 ? 18.854 -58.748 29.455 1.00 44.47 194 LYS A CA 1
ATOM 1461 C C . LYS A 1 194 ? 19.575 -59.566 28.355 1.00 44.47 194 LYS A C 1
ATOM 1463 O O . LYS A 1 194 ? 19.124 -60.665 28.063 1.00 44.47 194 LYS A O 1
ATOM 1468 N N . ILE A 1 195 ? 20.677 -59.144 27.723 1.00 39.34 195 ILE A N 1
ATOM 1469 C CA . ILE A 1 195 ? 22.118 -59.127 28.118 1.00 39.34 195 ILE A CA 1
ATOM 1470 C C . ILE A 1 195 ? 22.848 -58.723 26.794 1.00 39.34 195 ILE A C 1
ATOM 1472 O O . ILE A 1 195 ? 22.389 -59.151 25.746 1.00 39.34 195 ILE A O 1
ATOM 1476 N N . GLY A 1 196 ? 23.941 -57.957 26.671 1.00 35.91 196 GLY A N 1
ATOM 1477 C CA . GLY A 1 196 ? 24.898 -57.377 27.611 1.00 35.91 196 GLY A CA 1
ATOM 1478 C C . GLY A 1 196 ? 26.071 -56.651 26.902 1.00 35.91 196 GLY A C 1
ATOM 1479 O O . GLY A 1 196 ? 26.116 -56.591 25.683 1.00 35.91 196 GLY A O 1
ATOM 1480 N N . LYS A 1 197 ? 26.982 -56.117 27.740 1.00 40.94 197 LYS A N 1
ATOM 1481 C CA . LYS A 1 197 ? 28.418 -55.741 27.575 1.00 40.94 197 LYS A CA 1
ATOM 1482 C C . LYS A 1 197 ? 28.863 -54.980 26.302 1.00 40.94 197 LYS A C 1
ATOM 1484 O O . LYS A 1 197 ? 28.825 -55.515 25.211 1.00 40.94 197 LYS A O 1
ATOM 1489 N N . SER A 1 198 ? 29.269 -53.707 26.452 1.00 42.41 198 SER A N 1
ATOM 1490 C CA . SER A 1 198 ? 30.666 -53.198 26.614 1.00 42.41 198 SER A CA 1
ATOM 1491 C C . SER A 1 198 ? 31.420 -53.129 25.272 1.00 42.41 198 SER A C 1
ATOM 1493 O O . SER A 1 198 ? 31.463 -54.120 24.563 1.00 42.41 198 SER A O 1
ATOM 1495 N N . VAL A 1 199 ? 31.977 -51.992 24.832 1.00 41.62 199 VAL A N 1
ATOM 1496 C CA . VAL A 1 199 ? 33.306 -51.470 25.223 1.00 41.62 199 VAL A CA 1
ATOM 1497 C C . VAL A 1 199 ? 33.515 -50.034 24.662 1.00 41.62 199 VAL A C 1
ATOM 1499 O O . VAL A 1 199 ? 33.030 -49.726 23.582 1.00 41.62 199 VAL A O 1
ATOM 1502 N N . LYS A 1 200 ? 34.225 -49.198 25.454 1.00 43.34 200 LYS A N 1
ATOM 1503 C CA . LYS A 1 200 ? 35.192 -48.079 25.195 1.00 43.34 200 LYS A CA 1
ATOM 1504 C C . LYS A 1 200 ? 35.455 -47.643 23.730 1.00 43.34 200 LYS A C 1
ATOM 1506 O O . LYS A 1 200 ? 35.408 -48.471 22.844 1.00 43.34 200 LYS A O 1
ATOM 1511 N N . SER A 1 201 ? 35.968 -46.469 23.347 1.00 43.66 201 SER A N 1
ATOM 1512 C CA . SER A 1 201 ? 36.372 -45.154 23.890 1.00 43.66 201 SER A CA 1
ATOM 1513 C C . SER A 1 201 ? 37.089 -44.434 22.725 1.00 43.66 201 SER A C 1
ATOM 1515 O O . SER A 1 201 ? 37.771 -45.116 21.966 1.00 43.66 201 SER A O 1
ATOM 1517 N N . GLY A 1 202 ? 37.092 -43.098 22.656 1.00 37.44 202 GLY A N 1
ATOM 1518 C CA . GLY A 1 202 ? 38.134 -42.335 21.932 1.00 37.44 202 GLY A CA 1
ATOM 1519 C C . GLY A 1 202 ? 37.582 -41.145 21.137 1.00 37.44 202 GLY A C 1
ATOM 1520 O O . GLY A 1 202 ? 36.807 -41.336 20.217 1.00 37.44 202 GLY A O 1
ATOM 1521 N N . LYS A 1 203 ? 37.721 -39.902 21.615 1.00 45.00 203 LYS A N 1
ATOM 1522 C CA . LYS A 1 203 ? 38.849 -38.942 21.499 1.00 45.00 203 LYS A CA 1
ATOM 1523 C C . LYS A 1 203 ? 38.862 -38.134 20.182 1.00 45.00 203 LYS A C 1
ATOM 1525 O O . LYS A 1 203 ? 39.210 -38.649 19.136 1.00 45.00 203 LYS A O 1
ATOM 1530 N N . LYS A 1 204 ? 38.553 -36.837 20.348 1.00 48.22 204 LYS A N 1
ATOM 1531 C CA . LYS A 1 204 ? 39.118 -35.607 19.742 1.00 48.22 204 LYS A CA 1
ATOM 1532 C C . LYS A 1 204 ? 39.660 -35.648 18.302 1.00 48.22 204 LYS A C 1
ATOM 1534 O O . LYS A 1 204 ? 40.658 -36.301 18.035 1.00 48.22 204 LYS A O 1
ATOM 1539 N N . GLY A 1 205 ? 39.189 -34.696 17.495 1.00 38.41 205 GLY A N 1
ATOM 1540 C CA . GLY A 1 205 ? 39.927 -34.143 16.358 1.00 38.41 205 GLY A CA 1
ATOM 1541 C C . GLY A 1 205 ? 39.356 -32.788 15.939 1.00 38.41 205 GLY A C 1
ATOM 1542 O O . GLY A 1 205 ? 38.219 -32.714 15.501 1.00 38.41 205 GLY A O 1
ATOM 1543 N N . LYS A 1 206 ? 40.142 -31.727 16.133 1.00 51.19 206 LYS A N 1
ATOM 1544 C CA . LYS A 1 206 ? 39.901 -30.329 15.752 1.00 51.19 206 LYS A CA 1
ATOM 1545 C C . LYS A 1 206 ? 40.948 -30.012 14.678 1.00 51.19 206 LYS A C 1
ATOM 1547 O O . LYS A 1 206 ? 42.125 -30.187 14.976 1.00 51.19 206 LYS A O 1
ATOM 1552 N N . LEU A 1 207 ? 40.551 -29.574 13.488 1.00 48.41 207 LEU A N 1
ATOM 1553 C CA . LEU A 1 207 ? 41.410 -29.039 12.415 1.00 48.41 207 LEU A CA 1
ATOM 1554 C C . LEU A 1 207 ? 40.555 -27.964 11.723 1.00 48.41 207 LEU A C 1
ATOM 1556 O O . LEU A 1 207 ? 39.441 -28.277 11.319 1.00 48.41 207 LEU A O 1
ATOM 1560 N N . ARG A 1 208 ? 40.843 -26.691 12.007 1.00 55.53 208 ARG A N 1
ATOM 1561 C CA . ARG A 1 208 ? 41.691 -25.754 11.243 1.00 55.53 208 ARG A CA 1
ATOM 1562 C C . ARG A 1 208 ? 40.897 -25.089 10.132 1.00 55.53 208 ARG A C 1
ATOM 1564 O O . ARG A 1 208 ? 40.531 -25.804 9.185 1.00 55.53 208 ARG A O 1
#

Radius of gyration: 26.5 Å; chains: 1; bounding box: 72×86×53 Å

Organism: NCBI:txid216773

Sequence (208 aa):
MSTPAWANIVFSGHSQGSGHVAYLAQTKNINGAVMISGPQDECTGCPEGTAFWIDELYASTSDTPYTALAQGQEPLFPVMEDNWKRMKATNPSINWITADPQSTDFGLMTTAHDAYASPLFTDVTYADTSTCGGKEHCSVAIDDSVPYIKKSDGETFYLYEASVWPSILKAGSGLTGKNKRGKIKKGKRSKGGKIGKSVKSGKKGKLR

InterPro domains:
  IPR029058 Alpha/Beta hydrolase fold [SSF53474] (7-128)

pLDDT: mean 74.95, std 18.56, range [34.78, 96.0]

Secondary structure (DSSP, 8-state):
-PPP-GGG-EEEEETHHHHHHHHHHHHS--SEEEEES------TTPPTT---GGGSPPSS-TT--EEEEEETTSTTHHHHHHHHHHHHHH-TTSS-S-SSPEE-SSTTS--HHHHHHS-EEE-PPPPTT-TTTT-SS--TTSSS---EEE-TTS-EEEHIIIIIHHHHHHHHTT------------PPP-------------------